Protein AF-A0A970X798-F1 (afdb_monomer_lite)

Radius of gyration: 28.03 Å; chains: 1; bounding box: 73×73×70 Å

Structure (mmCIF, N/CA/C/O backbone):
data_AF-A0A970X798-F1
#
_entry.id   AF-A0A970X798-F1
#
loop_
_atom_site.group_PDB
_atom_site.id
_atom_site.type_symbol
_atom_site.label_atom_id
_atom_site.label_alt_id
_atom_site.label_comp_id
_atom_site.label_asym_id
_atom_site.label_entity_id
_atom_site.label_seq_id
_atom_site.pdbx_PDB_ins_code
_atom_site.Cartn_x
_atom_site.Cartn_y
_atom_site.Cartn_z
_atom_site.occupancy
_atom_site.B_iso_or_equiv
_atom_site.auth_seq_id
_atom_site.auth_comp_id
_atom_site.auth_asym_id
_atom_site.auth_atom_id
_atom_site.pdbx_PDB_model_num
ATOM 1 N N . MET A 1 1 ? -25.907 -12.571 31.945 1.00 61.34 1 MET A N 1
ATOM 2 C CA . MET A 1 1 ? -24.901 -11.502 31.722 1.00 61.34 1 MET A CA 1
ATOM 3 C C . MET A 1 1 ? -23.551 -12.079 31.298 1.00 61.34 1 MET A C 1
ATOM 5 O O . MET A 1 1 ? -22.903 -11.462 30.465 1.00 61.34 1 MET A O 1
ATOM 9 N N . SER A 1 2 ? -23.164 -13.262 31.798 1.00 78.12 2 SER A N 1
ATOM 10 C CA . SER A 1 2 ? -21.961 -14.003 31.378 1.00 78.12 2 SER A CA 1
ATOM 11 C C . SER A 1 2 ? -21.873 -14.225 29.867 1.00 78.12 2 SER A C 1
ATOM 13 O O . SER A 1 2 ? -20.832 -13.958 29.282 1.00 78.12 2 SER A O 1
ATOM 15 N N . ASP A 1 3 ? -22.971 -14.648 29.239 1.00 91.44 3 ASP A N 1
ATOM 16 C CA . ASP A 1 3 ? -22.917 -15.166 27.866 1.00 91.44 3 ASP A CA 1
ATOM 17 C C . ASP A 1 3 ? -22.723 -14.045 26.840 1.00 91.44 3 ASP A C 1
ATOM 19 O O . ASP A 1 3 ? -21.847 -14.137 25.991 1.00 91.44 3 ASP A O 1
ATOM 23 N N . TRP A 1 4 ? -23.455 -12.932 26.984 1.00 89.50 4 TRP A N 1
ATOM 24 C CA . TRP A 1 4 ? -23.263 -11.742 26.144 1.00 89.50 4 TRP A CA 1
ATOM 25 C C . TRP A 1 4 ? -21.846 -11.178 26.271 1.00 89.50 4 TRP A C 1
ATOM 27 O O . TRP A 1 4 ? -21.216 -10.856 25.267 1.00 89.50 4 TRP A O 1
ATOM 37 N N . LEU A 1 5 ? -21.329 -11.076 27.501 1.00 89.12 5 LEU A N 1
ATOM 38 C CA . LEU A 1 5 ? -19.980 -10.567 27.725 1.00 89.12 5 LEU A CA 1
ATOM 39 C C . LEU A 1 5 ? -18.940 -11.500 27.097 1.00 89.12 5 LEU A C 1
ATOM 41 O O . LEU A 1 5 ? -18.011 -11.017 26.460 1.00 89.12 5 LEU A O 1
ATOM 45 N N . ALA A 1 6 ? -19.118 -12.817 27.226 1.00 92.56 6 ALA A N 1
ATOM 46 C CA . ALA A 1 6 ? -18.253 -13.799 26.584 1.00 92.56 6 ALA A CA 1
ATOM 47 C C . ALA A 1 6 ? -18.266 -13.652 25.054 1.00 92.56 6 ALA A C 1
ATOM 49 O O . ALA A 1 6 ? -17.199 -13.609 24.450 1.00 92.56 6 ALA A O 1
ATOM 50 N N . THR A 1 7 ? -19.441 -13.484 24.434 1.00 93.56 7 THR A N 1
ATOM 51 C CA . THR A 1 7 ? -19.551 -13.251 22.984 1.00 93.56 7 THR A CA 1
ATOM 52 C C . THR A 1 7 ? -18.820 -11.982 22.549 1.00 93.56 7 THR A C 1
ATOM 54 O O . THR A 1 7 ? -18.057 -12.018 21.589 1.00 93.56 7 THR A O 1
ATOM 57 N N . VAL A 1 8 ? -19.001 -10.869 23.265 1.00 91.62 8 VAL A N 1
ATOM 58 C CA . VAL A 1 8 ? -18.348 -9.598 22.908 1.00 91.62 8 VAL A CA 1
ATOM 59 C C . VAL A 1 8 ? -16.832 -9.658 23.108 1.00 91.62 8 VAL A C 1
ATOM 61 O O . VAL A 1 8 ? -16.084 -9.076 22.324 1.00 91.62 8 VAL A O 1
ATOM 64 N N . LEU A 1 9 ? -16.361 -10.361 24.140 1.00 91.62 9 LEU A N 1
ATOM 65 C CA . LEU A 1 9 ? -14.930 -10.575 24.361 1.00 91.62 9 LEU A CA 1
ATOM 66 C C . LEU A 1 9 ? -14.307 -11.444 23.264 1.00 91.62 9 LEU A C 1
ATOM 68 O O . LEU A 1 9 ? -13.184 -11.164 22.843 1.00 91.62 9 LEU A O 1
ATOM 72 N N . GLU A 1 10 ? -15.032 -12.453 22.784 1.00 95.19 10 GLU A N 1
ATOM 73 C CA . GLU A 1 10 ? -14.574 -13.294 21.680 1.00 95.19 10 GLU A CA 1
ATOM 74 C C . GLU A 1 10 ? -14.515 -12.508 20.364 1.00 95.19 10 GLU A C 1
ATOM 76 O O . GLU A 1 10 ? -13.498 -12.540 19.675 1.00 95.19 10 GLU A O 1
ATOM 81 N N . GLU A 1 11 ? -15.539 -11.706 20.060 1.00 93.31 11 GLU A N 1
ATOM 82 C CA . GLU A 1 11 ? -15.545 -10.820 18.886 1.00 93.31 11 GLU A CA 1
ATOM 83 C C . GLU A 1 11 ? -14.415 -9.776 18.951 1.00 93.31 11 GLU A C 1
ATOM 85 O O . GLU A 1 11 ? -13.714 -9.520 17.969 1.00 93.31 11 GLU A O 1
ATOM 90 N N . TYR A 1 12 ? -14.179 -9.193 20.130 1.00 93.31 12 TYR A N 1
ATOM 91 C CA . TYR A 1 12 ? -13.055 -8.283 20.347 1.00 93.31 12 TYR A CA 1
ATOM 92 C C . TYR A 1 12 ? -11.716 -8.962 20.042 1.00 93.31 12 TYR A C 1
ATOM 94 O O . TYR A 1 12 ? -10.845 -8.377 19.389 1.00 93.31 12 TYR A O 1
ATOM 102 N N . ARG A 1 13 ? -11.545 -10.201 20.516 1.00 94.44 13 ARG A N 1
ATOM 103 C CA . ARG A 1 13 ? -10.332 -10.982 20.293 1.00 94.44 13 ARG A CA 1
ATOM 104 C C . ARG A 1 13 ? -10.138 -11.283 18.810 1.00 94.44 13 ARG A C 1
ATOM 106 O O . ARG A 1 13 ? -9.056 -10.998 18.296 1.00 94.44 13 ARG A O 1
ATOM 113 N N . SER A 1 14 ? -11.172 -11.765 18.122 1.00 96.44 14 SER A N 1
ATOM 114 C CA . SER A 1 14 ? -11.088 -12.088 16.694 1.00 96.44 14 SER A CA 1
ATOM 115 C C . SER A 1 14 ? -10.744 -10.860 15.847 1.00 96.44 14 SER A C 1
ATOM 117 O O . SER A 1 14 ? -9.888 -10.937 14.969 1.00 96.44 14 SER A O 1
ATOM 119 N N . LEU A 1 15 ? -11.332 -9.695 16.146 1.00 94.19 15 LEU A N 1
ATOM 120 C CA . LEU A 1 15 ? -11.027 -8.442 15.439 1.00 94.19 15 LEU A CA 1
ATOM 121 C C . LEU A 1 15 ? -9.597 -7.951 15.688 1.00 94.19 15 LEU A C 1
ATOM 123 O O . LEU A 1 15 ? -8.956 -7.378 14.803 1.00 94.19 15 LEU A O 1
ATOM 127 N N . ARG A 1 16 ? -9.072 -8.158 16.899 1.00 92.44 16 ARG A N 1
ATOM 128 C CA . ARG A 1 16 ? -7.689 -7.799 17.222 1.00 92.44 16 ARG A CA 1
ATOM 129 C C . ARG A 1 16 ? -6.697 -8.708 16.503 1.00 92.44 16 ARG A C 1
ATOM 131 O O . ARG A 1 16 ? -5.687 -8.213 16.004 1.00 92.44 16 ARG A O 1
ATOM 138 N N . GLU A 1 17 ? -6.995 -10.001 16.426 1.00 96.19 17 GLU A N 1
ATOM 139 C CA . GLU A 1 17 ? -6.223 -10.966 15.640 1.00 96.19 17 GLU A CA 1
ATOM 140 C C . GLU A 1 17 ? -6.262 -10.616 14.141 1.00 96.19 17 GLU A C 1
ATOM 142 O O . GLU A 1 17 ? -5.211 -10.603 13.497 1.00 96.19 17 GLU A O 1
ATOM 147 N N . GLU A 1 18 ? -7.415 -10.197 13.604 1.00 95.19 18 GLU A N 1
ATOM 148 C CA . GLU A 1 18 ? -7.532 -9.695 12.225 1.00 95.19 18 GLU A CA 1
ATOM 149 C C . GLU A 1 18 ? -6.647 -8.459 11.985 1.00 95.19 18 GLU A C 1
ATOM 151 O O . GLU A 1 18 ? -5.903 -8.407 11.003 1.00 95.19 18 GLU A O 1
ATOM 156 N N . ALA A 1 19 ? -6.667 -7.476 12.890 1.00 92.00 19 ALA A N 1
ATOM 157 C CA . ALA A 1 19 ? -5.856 -6.264 12.760 1.00 92.00 19 ALA A CA 1
ATOM 158 C C . ALA A 1 19 ? -4.342 -6.547 12.809 1.00 92.00 19 ALA A C 1
ATOM 160 O O . ALA A 1 19 ? -3.568 -5.895 12.102 1.00 92.00 19 ALA A O 1
ATOM 161 N N . VAL A 1 20 ? -3.908 -7.505 13.636 1.00 94.94 20 VAL A N 1
ATOM 162 C CA . VAL A 1 20 ? -2.504 -7.950 13.689 1.00 94.94 20 VAL A CA 1
ATOM 163 C C . VAL A 1 20 ? -2.132 -8.684 12.402 1.00 94.94 20 VAL A C 1
ATOM 165 O O . VAL A 1 20 ? -1.146 -8.314 11.766 1.00 94.94 20 VAL A O 1
ATOM 168 N N . SER A 1 21 ? -2.963 -9.630 11.959 1.00 97.50 21 SER A N 1
ATOM 169 C CA . SER A 1 21 ? -2.759 -10.363 10.704 1.00 97.50 21 SER A CA 1
ATOM 170 C C . SER A 1 21 ? -2.658 -9.426 9.494 1.00 97.50 21 SER A C 1
ATOM 172 O O . SER A 1 21 ? -1.791 -9.608 8.638 1.00 97.50 21 SER A O 1
ATOM 174 N N . ALA A 1 22 ? -3.477 -8.371 9.445 1.00 95.50 22 ALA A N 1
ATOM 175 C CA . ALA A 1 22 ? -3.408 -7.358 8.396 1.00 95.50 22 ALA A CA 1
ATOM 176 C C . ALA A 1 22 ? -2.072 -6.598 8.392 1.00 95.50 22 ALA A C 1
ATOM 178 O O . ALA A 1 22 ? -1.517 -6.343 7.327 1.00 95.50 22 ALA A O 1
ATOM 179 N N . ARG A 1 23 ? -1.496 -6.275 9.557 1.00 94.50 23 ARG A N 1
ATOM 180 C CA . ARG A 1 23 ? -0.168 -5.631 9.628 1.00 94.50 23 ARG A CA 1
ATOM 181 C C . ARG A 1 23 ? 0.951 -6.551 9.152 1.00 94.50 23 ARG A C 1
ATOM 183 O O . ARG A 1 23 ? 1.849 -6.098 8.442 1.00 94.50 23 ARG A O 1
ATOM 190 N N . ASP A 1 24 ? 0.889 -7.828 9.508 1.00 97.56 24 ASP A N 1
ATOM 191 C CA . ASP A 1 24 ? 1.869 -8.808 9.040 1.00 97.56 24 ASP A CA 1
ATOM 192 C C . ASP A 1 24 ? 1.783 -8.978 7.517 1.00 97.56 24 ASP A C 1
ATOM 194 O O . ASP A 1 24 ? 2.812 -8.992 6.834 1.00 97.56 24 ASP A O 1
ATOM 198 N N . ALA A 1 25 ? 0.564 -8.989 6.967 1.00 97.81 25 ALA A N 1
ATOM 199 C CA . ALA A 1 25 ? 0.328 -8.988 5.527 1.00 97.81 25 ALA A CA 1
ATOM 200 C C . ALA A 1 25 ? 0.878 -7.721 4.845 1.00 97.81 25 ALA A C 1
ATOM 202 O O . ALA A 1 25 ? 1.554 -7.839 3.824 1.00 97.81 25 ALA A O 1
ATOM 203 N N . GLN A 1 26 ? 0.693 -6.525 5.425 1.00 96.75 26 GLN A N 1
ATOM 204 C CA . GLN A 1 26 ? 1.291 -5.283 4.903 1.00 96.75 26 GLN A CA 1
ATOM 205 C C . GLN A 1 26 ? 2.813 -5.408 4.762 1.00 96.75 26 GLN A C 1
ATOM 207 O O . GLN A 1 26 ? 3.370 -5.087 3.711 1.00 96.75 26 GLN A O 1
ATOM 212 N N . LEU A 1 27 ? 3.497 -5.888 5.805 1.00 96.75 27 LEU A N 1
ATOM 213 C CA . LEU A 1 27 ? 4.951 -6.064 5.782 1.00 96.75 27 LEU A CA 1
ATOM 214 C C . LEU A 1 27 ? 5.383 -7.137 4.776 1.00 96.75 27 LEU A C 1
ATOM 216 O O . LEU A 1 27 ? 6.403 -6.964 4.105 1.00 96.75 27 LEU A O 1
ATOM 220 N N . ALA A 1 28 ? 4.623 -8.226 4.656 1.00 98.00 28 ALA A N 1
ATOM 221 C CA . ALA A 1 28 ? 4.886 -9.280 3.683 1.00 98.00 28 ALA A CA 1
ATOM 222 C C . ALA A 1 28 ? 4.773 -8.765 2.239 1.00 98.00 28 ALA A C 1
ATOM 224 O O . ALA A 1 28 ? 5.696 -8.980 1.452 1.00 98.00 28 ALA A O 1
ATOM 225 N N . VAL A 1 29 ? 3.707 -8.022 1.917 1.00 97.81 29 VAL A N 1
ATOM 226 C CA . VAL A 1 29 ? 3.495 -7.408 0.594 1.00 97.81 29 VAL A CA 1
ATOM 227 C C . VAL A 1 29 ? 4.643 -6.465 0.241 1.00 97.81 29 VAL A C 1
ATOM 229 O O . VAL A 1 29 ? 5.181 -6.553 -0.861 1.00 97.81 29 VAL A O 1
ATOM 232 N N . LEU A 1 30 ? 5.080 -5.615 1.176 1.00 97.19 30 LEU A N 1
ATOM 233 C CA . LEU A 1 30 ? 6.200 -4.698 0.940 1.00 97.19 30 LEU A CA 1
ATOM 234 C C . LEU A 1 30 ? 7.519 -5.438 0.682 1.00 97.19 30 LEU A C 1
ATOM 236 O O . LEU A 1 30 ? 8.226 -5.113 -0.270 1.00 97.19 30 LEU A O 1
ATOM 240 N N . ARG A 1 31 ? 7.851 -6.448 1.497 1.00 97.81 31 ARG A N 1
ATOM 241 C CA . ARG A 1 31 ? 9.082 -7.245 1.330 1.00 97.81 31 ARG A CA 1
ATOM 242 C C . ARG A 1 31 ? 9.099 -7.976 -0.007 1.00 97.81 31 ARG A C 1
ATOM 244 O O . ARG A 1 31 ? 10.095 -7.923 -0.724 1.00 97.81 31 ARG A O 1
ATOM 251 N N . PHE A 1 32 ? 7.992 -8.633 -0.339 1.00 98.06 32 PHE A N 1
ATOM 252 C CA . PHE A 1 32 ? 7.837 -9.355 -1.594 1.00 98.06 32 PHE A CA 1
ATOM 253 C C . PHE A 1 32 ? 7.882 -8.411 -2.797 1.00 98.06 32 PHE A C 1
ATOM 255 O O . PHE A 1 32 ? 8.590 -8.679 -3.765 1.00 98.06 32 PHE A O 1
ATOM 262 N N . GLY A 1 33 ? 7.198 -7.270 -2.707 1.00 96.81 33 GLY A N 1
ATOM 263 C CA . GLY A 1 33 ? 7.195 -6.253 -3.749 1.00 96.81 33 GLY A CA 1
ATOM 264 C C . GLY A 1 33 ? 8.586 -5.698 -4.036 1.00 96.81 33 GLY A C 1
ATOM 265 O O . GLY A 1 33 ? 8.995 -5.654 -5.193 1.00 96.81 33 GLY A O 1
ATOM 266 N N . VAL A 1 34 ? 9.353 -5.353 -2.997 1.00 97.50 34 VAL A N 1
ATOM 267 C CA . VAL A 1 34 ? 10.746 -4.896 -3.156 1.00 97.50 34 VAL A CA 1
ATOM 268 C C . VAL A 1 34 ? 11.619 -5.985 -3.784 1.00 97.50 34 VAL A C 1
ATOM 270 O O . VAL A 1 34 ? 12.405 -5.685 -4.681 1.00 97.50 34 VAL A O 1
ATOM 273 N N . ALA A 1 35 ? 11.468 -7.245 -3.363 1.00 98.19 35 ALA A N 1
ATOM 274 C CA . ALA A 1 35 ? 12.230 -8.357 -3.927 1.00 98.19 35 ALA A CA 1
ATOM 275 C C . ALA A 1 35 ? 11.942 -8.555 -5.425 1.00 98.19 35 ALA A C 1
ATOM 277 O O . ALA A 1 35 ? 12.880 -8.632 -6.218 1.00 98.19 35 ALA A O 1
ATOM 278 N N . ILE A 1 36 ? 10.666 -8.575 -5.830 1.00 98.31 36 ILE A N 1
ATOM 279 C CA . ILE A 1 36 ? 10.289 -8.711 -7.246 1.00 98.31 36 ILE A CA 1
ATOM 280 C C . ILE A 1 36 ? 10.793 -7.529 -8.064 1.00 98.31 36 ILE A C 1
ATOM 282 O O . ILE A 1 36 ? 11.360 -7.737 -9.133 1.00 98.31 36 ILE A O 1
ATOM 286 N N . VAL A 1 37 ? 10.613 -6.299 -7.578 1.00 97.75 37 VAL A N 1
ATOM 287 C CA . VAL A 1 37 ? 11.099 -5.106 -8.283 1.00 97.75 37 VAL A CA 1
ATOM 288 C C . VAL A 1 37 ? 12.614 -5.182 -8.475 1.00 97.75 37 VAL A C 1
ATOM 290 O O . VAL A 1 37 ? 13.092 -4.936 -9.578 1.00 97.75 37 VAL A O 1
ATOM 293 N N . GLY A 1 38 ? 13.363 -5.606 -7.453 1.00 97.81 38 GLY A N 1
ATOM 294 C CA . GLY A 1 38 ? 14.806 -5.825 -7.560 1.00 97.81 38 GLY A CA 1
ATOM 295 C C . GLY A 1 38 ? 15.180 -6.853 -8.633 1.00 97.81 38 GLY A C 1
ATOM 296 O O . GLY A 1 38 ? 16.059 -6.586 -9.450 1.00 97.81 38 GLY A O 1
ATOM 297 N N . VAL A 1 39 ? 14.481 -7.993 -8.681 1.00 98.38 39 VAL A N 1
ATOM 298 C CA . VAL A 1 39 ? 14.692 -9.032 -9.706 1.00 98.38 39 VAL A CA 1
ATOM 299 C C . VAL A 1 39 ? 14.376 -8.511 -11.110 1.00 98.38 39 VAL A C 1
ATOM 301 O O . VAL A 1 39 ? 15.157 -8.740 -12.030 1.00 98.38 39 VAL A O 1
ATOM 304 N N . LEU A 1 40 ? 13.269 -7.786 -11.290 1.00 98.06 40 LEU A N 1
ATOM 305 C CA . LEU A 1 40 ? 12.875 -7.230 -12.589 1.00 98.06 40 LEU A CA 1
ATOM 306 C C . LEU A 1 40 ? 13.854 -6.162 -13.087 1.00 98.06 40 LEU A C 1
ATOM 308 O O . LEU A 1 40 ? 14.180 -6.137 -14.272 1.00 98.06 40 LEU A O 1
ATOM 312 N N . VAL A 1 41 ? 14.350 -5.303 -12.193 1.00 97.31 41 VAL A N 1
ATOM 313 C CA . VAL A 1 41 ? 15.379 -4.312 -12.534 1.00 97.31 41 VAL A CA 1
ATOM 314 C C . VAL A 1 41 ? 16.682 -5.011 -12.921 1.00 97.31 41 VAL A C 1
ATOM 316 O O . VAL A 1 41 ? 17.250 -4.684 -13.960 1.00 97.31 41 VAL A O 1
ATOM 319 N N . ALA A 1 42 ? 17.128 -6.005 -12.145 1.00 97.12 42 ALA A N 1
ATOM 320 C CA . ALA A 1 42 ? 18.324 -6.784 -12.465 1.00 97.12 42 ALA A CA 1
ATOM 321 C C . ALA A 1 42 ? 18.200 -7.498 -13.821 1.00 97.12 42 ALA A C 1
ATOM 323 O O . ALA A 1 42 ? 19.135 -7.465 -14.617 1.00 97.12 42 ALA A O 1
ATOM 324 N N . LEU A 1 43 ? 17.032 -8.076 -14.116 1.00 97.06 43 LEU A N 1
ATOM 325 C CA . LEU A 1 43 ? 16.735 -8.680 -15.415 1.00 97.06 43 LEU A CA 1
ATOM 326 C C . LEU A 1 43 ? 16.794 -7.649 -16.550 1.00 97.06 43 LEU A C 1
ATOM 328 O O . LEU A 1 43 ? 17.406 -7.912 -17.582 1.00 97.06 43 LEU A O 1
ATOM 332 N N . GLY A 1 44 ? 16.193 -6.471 -16.361 1.00 94.88 44 GLY A N 1
ATOM 333 C CA . GLY A 1 44 ? 16.241 -5.389 -17.347 1.00 94.88 44 GLY A CA 1
ATOM 334 C C . GLY A 1 44 ? 17.673 -4.939 -17.653 1.00 94.88 44 GLY A C 1
ATOM 335 O O . GLY A 1 44 ? 18.009 -4.722 -18.818 1.00 94.88 44 GLY A O 1
ATOM 336 N N . VAL A 1 45 ? 18.523 -4.855 -16.623 1.00 93.62 45 VAL A N 1
ATOM 337 C CA . VAL A 1 45 ? 19.952 -4.532 -16.762 1.00 93.62 45 VAL A CA 1
ATOM 338 C C . VAL A 1 45 ? 20.716 -5.652 -17.469 1.00 93.62 45 VAL A C 1
ATOM 340 O O . VAL A 1 45 ? 21.477 -5.354 -18.381 1.00 93.62 45 VAL A O 1
ATOM 343 N N . ALA A 1 46 ? 20.490 -6.919 -17.117 1.00 95.94 46 ALA A N 1
ATOM 344 C CA . ALA A 1 46 ? 21.157 -8.051 -17.766 1.00 95.94 46 ALA A CA 1
ATOM 345 C C . ALA A 1 46 ? 20.846 -8.117 -19.273 1.00 95.94 46 ALA A C 1
ATOM 347 O O . ALA A 1 46 ? 21.747 -8.273 -20.088 1.00 95.94 46 ALA A O 1
ATOM 348 N N . LEU A 1 47 ? 19.589 -7.886 -19.666 1.00 94.69 47 LEU A N 1
ATOM 349 C CA . LEU A 1 47 ? 19.174 -7.884 -21.078 1.00 94.69 47 LEU A CA 1
ATOM 350 C C . LEU A 1 47 ? 19.797 -6.756 -21.911 1.00 94.69 47 LEU A C 1
ATOM 352 O O . LEU A 1 47 ? 19.844 -6.848 -23.140 1.00 94.69 47 LEU A O 1
ATOM 356 N N . ARG A 1 48 ? 20.293 -5.701 -21.254 1.00 90.62 48 ARG A N 1
ATOM 357 C CA . ARG A 1 48 ? 21.049 -4.640 -21.923 1.00 90.62 48 ARG A CA 1
ATOM 358 C C . ARG A 1 48 ? 22.377 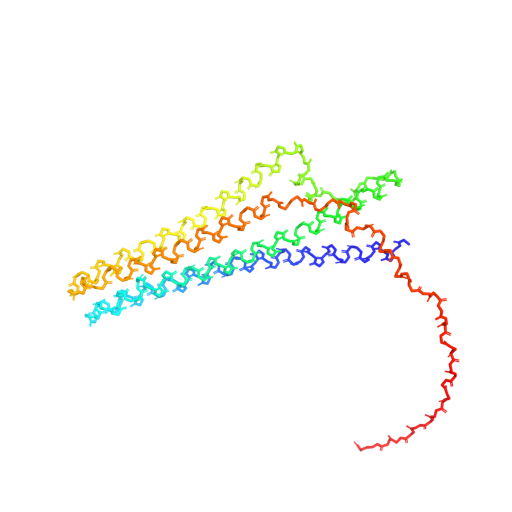-5.174 -22.460 1.00 90.62 48 ARG A C 1
ATOM 360 O O . ARG A 1 48 ? 22.787 -4.768 -23.544 1.00 90.62 48 ARG A O 1
ATOM 367 N N . GLU A 1 49 ? 23.044 -6.056 -21.715 1.00 87.31 49 GLU A N 1
ATOM 368 C CA . GLU A 1 49 ? 24.339 -6.629 -22.111 1.00 87.31 49 GLU A CA 1
ATOM 369 C C . GLU A 1 49 ? 24.213 -7.441 -23.409 1.00 87.31 49 GLU A C 1
ATOM 371 O O . GLU A 1 49 ? 25.101 -7.389 -24.259 1.00 87.31 49 GLU A O 1
ATOM 376 N N . ASP A 1 50 ? 23.051 -8.061 -23.623 1.00 88.56 50 ASP A N 1
ATOM 377 C CA . ASP A 1 50 ? 22.702 -8.808 -24.836 1.00 88.56 50 ASP A CA 1
ATOM 378 C C . ASP A 1 50 ? 22.248 -7.916 -26.015 1.00 88.56 50 ASP A C 1
ATOM 380 O O . ASP A 1 50 ? 21.728 -8.422 -27.009 1.00 88.56 50 ASP A O 1
ATOM 384 N N . GLN A 1 51 ? 22.407 -6.589 -25.919 1.00 88.81 51 GLN A N 1
ATOM 385 C CA . GLN A 1 51 ? 21.985 -5.593 -26.923 1.00 88.81 51 GLN A CA 1
ATOM 386 C C . GLN A 1 51 ? 20.470 -5.565 -27.218 1.00 88.81 51 GLN A C 1
ATOM 388 O O . GLN A 1 51 ? 20.036 -5.038 -28.244 1.00 88.81 51 GLN A O 1
ATOM 393 N N . ASN A 1 52 ? 19.631 -6.065 -26.303 1.00 92.56 52 ASN A N 1
ATOM 394 C CA . ASN A 1 52 ? 18.173 -6.090 -26.461 1.00 92.56 52 ASN A CA 1
ATOM 395 C C . ASN A 1 52 ? 17.495 -4.834 -25.878 1.00 92.56 52 ASN A C 1
ATOM 397 O O . ASN A 1 52 ? 16.596 -4.928 -25.037 1.00 92.56 52 ASN A O 1
ATOM 401 N N . SER A 1 53 ? 17.892 -3.646 -26.348 1.00 92.06 53 SER A N 1
ATOM 402 C CA . SER A 1 53 ? 17.449 -2.348 -25.802 1.00 92.06 53 SER A CA 1
ATOM 403 C C . SER A 1 53 ? 15.927 -2.167 -25.769 1.00 92.06 53 SER A C 1
ATOM 405 O O . SER A 1 53 ? 15.397 -1.582 -24.824 1.00 92.06 53 SER A O 1
ATOM 407 N N . LEU A 1 54 ? 15.198 -2.715 -26.750 1.00 91.94 54 LEU A N 1
ATOM 408 C CA . LEU A 1 54 ? 13.733 -2.680 -26.761 1.00 91.94 54 LEU A CA 1
ATOM 409 C C . LEU A 1 54 ? 13.127 -3.453 -25.581 1.00 91.94 54 LEU A C 1
ATOM 411 O O . LEU A 1 54 ? 12.219 -2.954 -24.917 1.00 91.94 54 LEU A O 1
ATOM 415 N N . LEU A 1 55 ? 13.625 -4.663 -25.306 1.00 94.62 55 LEU A N 1
ATOM 416 C CA . LEU A 1 55 ? 13.100 -5.509 -24.235 1.00 94.62 55 LEU A CA 1
ATOM 417 C C . LEU A 1 55 ? 13.440 -4.926 -22.858 1.00 94.62 55 LEU A C 1
ATOM 419 O O . LEU A 1 55 ? 12.575 -4.888 -21.982 1.00 94.62 55 LEU A O 1
ATOM 423 N N . THR A 1 56 ? 14.656 -4.395 -22.696 1.00 95.44 56 THR A N 1
ATOM 424 C CA . THR A 1 56 ? 15.048 -3.617 -21.511 1.00 95.44 56 THR A CA 1
ATOM 425 C C . THR A 1 56 ? 14.109 -2.429 -21.297 1.00 95.44 56 THR A C 1
ATOM 427 O O . THR A 1 56 ? 13.604 -2.242 -20.188 1.00 95.44 56 THR A O 1
ATOM 430 N N . GLY A 1 57 ? 13.809 -1.669 -22.356 1.00 92.81 57 GLY A N 1
ATOM 431 C CA . GLY A 1 57 ? 12.855 -0.562 -22.317 1.00 92.81 57 GLY A CA 1
ATOM 432 C C . GLY A 1 57 ? 11.456 -0.998 -21.882 1.00 92.81 57 GLY A C 1
ATOM 433 O O . GLY A 1 57 ? 10.890 -0.407 -20.968 1.00 92.81 57 GLY A O 1
ATOM 434 N N . ILE A 1 58 ? 10.917 -2.080 -22.454 1.00 93.38 58 ILE A N 1
ATOM 435 C CA . ILE A 1 58 ? 9.604 -2.628 -22.065 1.00 93.38 58 ILE A CA 1
ATOM 436 C C . ILE A 1 58 ? 9.587 -3.010 -20.579 1.00 93.38 58 ILE A C 1
ATOM 438 O O . ILE A 1 58 ? 8.650 -2.661 -19.858 1.00 93.38 58 ILE A O 1
ATOM 442 N N . ILE A 1 59 ? 10.614 -3.707 -20.091 1.00 96.44 59 ILE A N 1
ATOM 443 C CA . ILE A 1 59 ? 10.663 -4.140 -18.690 1.00 96.44 59 ILE A CA 1
ATOM 444 C C . ILE A 1 59 ? 10.703 -2.929 -17.753 1.00 96.44 59 ILE A C 1
ATOM 446 O O . ILE A 1 59 ? 9.908 -2.855 -16.814 1.00 96.44 59 ILE A O 1
ATOM 450 N N . LEU A 1 60 ? 11.581 -1.963 -18.020 1.00 95.81 60 LEU A N 1
ATOM 451 C CA . LEU A 1 60 ? 11.808 -0.828 -17.125 1.00 95.81 60 LEU A CA 1
ATOM 452 C C . LEU A 1 60 ? 10.730 0.263 -17.225 1.00 95.81 60 LEU A C 1
ATOM 454 O O . LEU A 1 60 ? 10.407 0.881 -16.209 1.00 95.81 60 LEU A O 1
ATOM 458 N N . CYS A 1 61 ? 10.146 0.490 -18.405 1.00 94.75 61 CYS A N 1
ATOM 459 C CA . CYS A 1 61 ? 9.099 1.497 -18.610 1.00 94.75 61 CYS A CA 1
ATOM 460 C C . CYS A 1 61 ? 7.683 0.975 -18.352 1.00 94.75 61 CYS A C 1
ATOM 462 O O . CYS A 1 61 ? 6.804 1.781 -18.054 1.00 94.75 61 CYS A O 1
ATOM 464 N N . LEU A 1 62 ? 7.435 -0.335 -18.474 1.00 93.00 62 LEU A N 1
ATOM 465 C CA . LEU A 1 62 ? 6.088 -0.899 -18.345 1.00 93.00 62 LEU A CA 1
ATOM 466 C C . LEU A 1 62 ? 5.983 -1.916 -17.208 1.00 93.00 62 LEU A C 1
ATOM 468 O O . LEU A 1 62 ? 5.178 -1.731 -16.296 1.00 93.00 62 LEU A O 1
ATOM 472 N N . VAL A 1 63 ? 6.790 -2.979 -17.240 1.00 96.00 63 VAL A N 1
ATOM 473 C CA . VAL A 1 63 ? 6.629 -4.119 -16.317 1.00 96.00 63 VAL A CA 1
ATOM 474 C C . VAL A 1 63 ? 6.946 -3.724 -14.875 1.00 96.00 63 VAL A C 1
ATOM 476 O O . VAL A 1 63 ? 6.175 -4.042 -13.966 1.00 96.00 63 VAL A O 1
ATOM 479 N N . VAL A 1 64 ? 8.045 -3.000 -14.648 1.00 96.69 64 VAL A N 1
ATOM 480 C CA . VAL A 1 64 ? 8.433 -2.533 -13.310 1.00 96.69 64 VAL A CA 1
ATOM 481 C C . VAL A 1 64 ? 7.407 -1.536 -12.745 1.00 96.69 64 VAL A C 1
ATOM 483 O O . VAL A 1 64 ? 6.900 -1.798 -11.652 1.00 96.69 64 VAL A O 1
ATOM 486 N N . PRO A 1 65 ? 7.006 -0.458 -13.454 1.00 95.31 65 PRO A N 1
ATOM 487 C CA . PRO A 1 65 ? 5.941 0.437 -12.996 1.00 95.31 65 PRO A CA 1
ATOM 488 C C . PRO A 1 65 ? 4.612 -0.261 -12.710 1.00 95.31 65 PRO A C 1
ATOM 490 O O . PRO A 1 65 ? 4.014 -0.019 -11.662 1.00 95.31 65 PRO A O 1
ATOM 493 N N . ALA A 1 66 ? 4.167 -1.164 -13.588 1.00 93.94 66 ALA A N 1
ATOM 494 C CA . ALA A 1 66 ? 2.944 -1.931 -13.368 1.00 93.94 66 ALA A CA 1
ATOM 495 C C . ALA A 1 66 ? 3.047 -2.796 -12.102 1.00 93.94 66 ALA A C 1
ATOM 497 O O . ALA A 1 66 ? 2.124 -2.830 -11.291 1.00 93.94 66 ALA A O 1
ATOM 498 N N . THR A 1 67 ? 4.192 -3.442 -11.880 1.00 96.56 67 THR A N 1
ATOM 499 C CA . THR A 1 67 ? 4.430 -4.246 -10.674 1.00 96.56 67 THR A CA 1
ATOM 500 C C . THR A 1 67 ? 4.413 -3.385 -9.412 1.00 96.56 67 THR A C 1
ATOM 502 O O . THR A 1 67 ? 3.760 -3.749 -8.436 1.00 96.56 67 THR A O 1
ATOM 505 N N . ILE A 1 68 ? 5.076 -2.222 -9.431 1.00 96.44 68 ILE A N 1
ATOM 506 C CA . ILE A 1 68 ? 5.048 -1.265 -8.315 1.00 96.44 68 ILE A CA 1
ATOM 507 C C . ILE A 1 68 ? 3.608 -0.833 -8.019 1.00 96.44 68 ILE A C 1
ATOM 509 O O . ILE A 1 68 ? 3.203 -0.829 -6.859 1.00 96.44 68 ILE A O 1
ATOM 513 N N . PHE A 1 69 ? 2.826 -0.521 -9.055 1.00 93.56 69 PHE A N 1
ATOM 514 C CA . PHE A 1 69 ? 1.414 -0.175 -8.917 1.00 93.56 69 PHE A CA 1
ATOM 515 C C . PHE A 1 69 ? 0.627 -1.2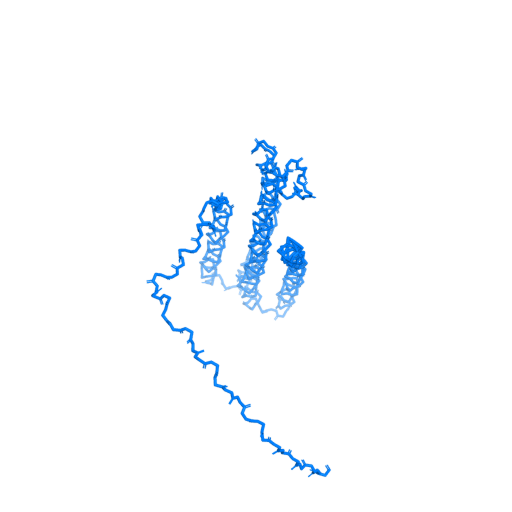81 -8.193 1.00 93.56 69 PHE A C 1
ATOM 517 O O . PHE A 1 69 ? -0.027 -1.004 -7.189 1.00 93.56 69 PHE A O 1
ATOM 524 N N . PHE A 1 70 ? 0.755 -2.540 -8.625 1.00 95.94 70 PHE A N 1
ATOM 525 C CA . PHE A 1 70 ? 0.079 -3.671 -7.976 1.00 95.94 70 PHE A CA 1
ATOM 526 C C . PHE A 1 70 ? 0.504 -3.876 -6.518 1.00 95.94 70 PHE A C 1
ATOM 528 O O . PHE A 1 70 ? -0.345 -4.126 -5.664 1.00 95.94 70 PHE A O 1
ATOM 535 N N . VAL A 1 71 ? 1.799 -3.757 -6.215 1.00 97.00 71 VAL A N 1
ATOM 536 C CA . VAL A 1 71 ? 2.314 -3.871 -4.840 1.00 97.00 71 VAL A CA 1
ATOM 537 C C . VAL A 1 71 ? 1.693 -2.804 -3.942 1.00 97.00 71 VAL A C 1
ATOM 539 O O . VAL A 1 71 ? 1.258 -3.114 -2.832 1.00 97.00 71 VAL A O 1
ATOM 542 N N . VAL A 1 72 ? 1.624 -1.559 -4.420 1.00 94.69 72 VAL A N 1
ATOM 543 C CA . VAL A 1 72 ? 1.030 -0.455 -3.660 1.00 94.69 72 VAL A CA 1
ATOM 544 C C . VAL A 1 72 ? -0.474 -0.668 -3.464 1.00 94.69 72 VAL A C 1
ATOM 546 O O . VAL A 1 72 ? -0.950 -0.479 -2.348 1.00 94.69 72 VAL A O 1
ATOM 549 N N . GLU A 1 73 ? -1.214 -1.124 -4.479 1.00 93.69 73 GLU A N 1
ATOM 550 C CA . GLU A 1 73 ? -2.650 -1.431 -4.346 1.00 93.69 73 GLU A CA 1
ATOM 551 C C . GLU A 1 73 ? -2.922 -2.545 -3.325 1.00 93.69 73 GLU A C 1
ATOM 553 O O . GLU A 1 73 ? -3.789 -2.394 -2.460 1.00 93.69 73 GLU A O 1
ATOM 558 N N . LEU A 1 74 ? -2.154 -3.640 -3.365 1.00 96.56 74 LEU A N 1
ATOM 559 C CA . LEU A 1 74 ? -2.270 -4.718 -2.376 1.00 96.56 74 LEU A CA 1
ATOM 560 C C . LEU A 1 74 ? -1.980 -4.208 -0.962 1.00 96.56 74 LEU A C 1
ATOM 562 O O . LEU A 1 74 ? -2.721 -4.499 -0.024 1.00 96.56 74 LEU A O 1
ATOM 566 N N . TRP A 1 75 ? -0.927 -3.405 -0.809 1.00 96.44 75 TRP A N 1
ATOM 567 C CA . TRP A 1 75 ? -0.561 -2.825 0.478 1.00 96.44 75 TRP A CA 1
ATOM 568 C C . TRP A 1 75 ? -1.638 -1.868 1.016 1.00 96.44 75 TRP A C 1
ATOM 570 O O . TRP A 1 75 ? -1.969 -1.915 2.202 1.00 96.44 75 TRP A O 1
ATOM 580 N N . ILE A 1 76 ? -2.239 -1.049 0.150 1.00 92.75 76 ILE A N 1
ATOM 581 C CA . ILE A 1 76 ? -3.363 -0.168 0.496 1.00 92.75 76 ILE A CA 1
ATOM 582 C C . ILE A 1 76 ? -4.587 -0.975 0.937 1.00 92.75 76 ILE A C 1
ATOM 584 O O . ILE A 1 76 ? -5.218 -0.618 1.934 1.00 92.75 76 ILE A O 1
ATOM 588 N N . GLY A 1 77 ? -4.915 -2.070 0.247 1.00 94.12 77 GLY A N 1
ATOM 589 C CA . GLY A 1 77 ? -6.023 -2.947 0.637 1.00 94.12 77 GLY A CA 1
ATOM 590 C C . GLY A 1 77 ? -5.855 -3.508 2.053 1.00 94.12 77 GLY A C 1
ATOM 591 O O . GLY A 1 77 ? -6.806 -3.549 2.837 1.00 94.12 77 GLY A O 1
ATOM 592 N N . GLU A 1 78 ? -4.623 -3.848 2.430 1.00 96.00 78 GLU A N 1
ATOM 593 C CA . GLU A 1 78 ? -4.310 -4.296 3.787 1.00 96.00 78 GLU A CA 1
ATOM 594 C C . GLU A 1 78 ? -4.378 -3.171 4.833 1.00 96.00 78 GLU A C 1
ATOM 596 O O . GLU A 1 78 ? -4.715 -3.421 5.996 1.00 96.00 78 GLU A O 1
ATOM 601 N N . ILE A 1 79 ? -4.106 -1.918 4.452 1.00 91.94 79 ILE A N 1
ATOM 602 C CA . ILE A 1 79 ? -4.365 -0.751 5.314 1.00 91.94 79 ILE A CA 1
ATOM 603 C C . ILE A 1 79 ? -5.866 -0.579 5.545 1.00 91.94 79 ILE A C 1
ATOM 605 O O . ILE A 1 79 ? -6.286 -0.413 6.692 1.00 91.94 79 ILE A O 1
ATOM 609 N N . GLU A 1 80 ? -6.682 -0.652 4.489 1.00 90.38 80 GLU A N 1
ATOM 610 C CA . GLU A 1 80 ? -8.143 -0.550 4.591 1.00 90.38 80 GLU A CA 1
ATOM 611 C C . GLU A 1 80 ? -8.718 -1.663 5.487 1.00 90.38 80 GLU A C 1
ATOM 613 O O . GLU A 1 80 ? -9.580 -1.397 6.331 1.00 90.38 80 GLU A O 1
ATOM 618 N N . ARG A 1 81 ? -8.205 -2.898 5.366 1.00 93.19 81 ARG A N 1
ATOM 619 C CA . ARG A 1 81 ? -8.593 -4.032 6.222 1.00 93.19 81 ARG A CA 1
ATOM 620 C C . ARG A 1 81 ? -8.279 -3.773 7.696 1.00 93.19 81 ARG A C 1
ATOM 622 O O . ARG A 1 81 ? -9.174 -3.895 8.533 1.00 93.19 81 ARG A O 1
ATOM 629 N N . ALA A 1 82 ? -7.055 -3.344 8.008 1.00 91.62 82 ALA A N 1
ATOM 630 C CA . ALA A 1 82 ? -6.653 -3.016 9.377 1.00 91.62 82 ALA A CA 1
ATOM 631 C C . ALA A 1 82 ? -7.466 -1.845 9.965 1.00 91.62 82 ALA A C 1
ATOM 633 O O . ALA A 1 82 ? -7.866 -1.887 11.131 1.00 91.62 82 ALA A O 1
ATOM 634 N N . ALA A 1 83 ? -7.738 -0.810 9.161 1.00 88.19 83 ALA A N 1
ATOM 635 C CA . ALA A 1 83 ? -8.521 0.351 9.579 1.00 88.19 83 ALA A CA 1
ATOM 636 C C . ALA A 1 83 ? -9.972 -0.027 9.913 1.00 88.19 83 ALA A C 1
ATOM 638 O O . ALA A 1 83 ? -10.503 0.403 10.940 1.00 88.19 83 ALA A O 1
ATOM 639 N N . ARG A 1 84 ? -10.597 -0.878 9.088 1.00 90.19 84 ARG A N 1
ATOM 640 C CA . ARG A 1 84 ? -11.950 -1.393 9.331 1.00 90.19 84 ARG A CA 1
ATOM 641 C C . ARG A 1 84 ? -12.028 -2.179 10.638 1.00 90.19 84 ARG A C 1
ATOM 643 O O . ARG A 1 84 ? -12.886 -1.860 11.457 1.00 90.19 84 ARG A O 1
ATOM 650 N N . ALA A 1 85 ? -11.126 -3.137 10.861 1.00 92.25 85 ALA A N 1
ATOM 651 C CA . ALA A 1 85 ? -11.091 -3.905 12.107 1.00 92.25 85 ALA A CA 1
ATOM 652 C C . ALA A 1 85 ? -10.931 -2.978 13.328 1.00 92.25 85 ALA A C 1
ATOM 654 O O . ALA A 1 85 ? -11.703 -3.061 14.283 1.00 92.25 85 ALA A O 1
ATOM 655 N N . GLY A 1 86 ? -10.013 -2.006 13.255 1.00 89.38 86 GLY A N 1
ATOM 656 C CA . GLY A 1 86 ? -9.820 -1.015 14.318 1.00 89.38 86 GLY A CA 1
ATOM 657 C C . GLY A 1 86 ? -11.059 -0.154 14.596 1.00 89.38 86 GLY A C 1
ATOM 658 O O . GLY A 1 86 ? -11.347 0.156 15.751 1.00 89.38 86 GLY A O 1
ATOM 659 N N . ASN A 1 87 ? -11.820 0.229 13.565 1.00 86.88 87 ASN A N 1
ATOM 660 C CA . ASN A 1 87 ? -13.064 0.991 13.734 1.00 86.88 87 ASN A CA 1
ATOM 661 C C . ASN A 1 87 ? -14.140 0.179 14.474 1.00 86.88 87 ASN A C 1
ATOM 663 O O . ASN A 1 87 ? -14.823 0.722 15.347 1.00 86.88 87 ASN A O 1
ATOM 667 N N . VAL A 1 88 ? -14.270 -1.117 14.170 1.00 89.69 88 VAL A N 1
ATOM 668 C CA . VAL A 1 88 ? -15.221 -2.002 14.866 1.00 89.69 88 VAL A CA 1
ATOM 669 C C . VAL A 1 88 ? -14.805 -2.197 16.326 1.00 89.69 88 VAL A C 1
ATOM 671 O O . VAL A 1 88 ? -15.638 -2.035 17.218 1.00 89.69 88 VAL A O 1
ATOM 674 N N . VAL A 1 89 ? -13.514 -2.427 16.591 1.00 90.94 89 VAL A N 1
ATOM 675 C CA . VAL A 1 89 ? -12.971 -2.552 17.957 1.00 90.94 89 VAL A CA 1
ATOM 676 C C . VAL A 1 89 ? -13.280 -1.313 18.800 1.00 90.94 89 VAL A C 1
ATOM 678 O O . VAL A 1 89 ? -13.803 -1.438 19.908 1.00 90.94 89 VAL A O 1
ATOM 681 N N . ALA A 1 90 ? -13.039 -0.108 18.274 1.00 87.19 90 ALA A N 1
ATOM 682 C CA . ALA A 1 90 ? -13.376 1.125 18.988 1.00 87.19 90 ALA A CA 1
ATOM 683 C C . ALA A 1 90 ? -14.877 1.268 19.267 1.00 87.19 90 ALA A C 1
ATOM 685 O O . ALA A 1 90 ? -15.267 1.768 20.324 1.00 87.19 90 ALA A O 1
ATOM 686 N N . SER A 1 91 ? -15.729 0.816 18.343 1.00 86.38 91 SER A N 1
ATOM 687 C CA . SER A 1 91 ? -17.180 0.809 18.543 1.00 86.38 91 SER A CA 1
ATOM 688 C C . SER A 1 91 ? -17.584 -0.101 19.708 1.00 86.38 91 SE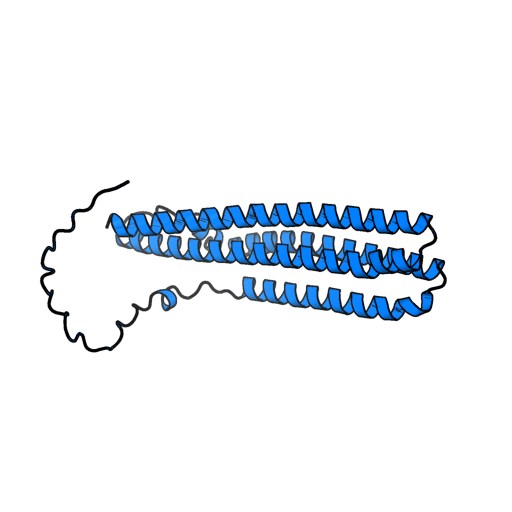R A C 1
ATOM 690 O O . SER A 1 91 ? -18.381 0.303 20.560 1.00 86.38 91 SER A O 1
ATOM 692 N N . ILE A 1 92 ? -16.990 -1.297 19.794 1.00 90.44 92 ILE A N 1
ATOM 693 C CA . ILE A 1 92 ? -17.211 -2.246 20.894 1.00 90.44 92 ILE A CA 1
ATOM 694 C C . ILE A 1 92 ? -16.740 -1.651 22.228 1.00 90.44 92 ILE A C 1
ATOM 696 O O . ILE A 1 92 ? -17.509 -1.639 23.191 1.00 90.44 92 ILE A O 1
ATOM 700 N N . GLU A 1 93 ? -15.526 -1.091 22.286 1.00 90.00 93 GLU A N 1
ATOM 701 C CA . GLU A 1 93 ? -14.987 -0.474 23.509 1.00 90.00 93 GLU A CA 1
ATOM 702 C C . GLU A 1 93 ? -15.866 0.681 24.009 1.00 90.00 93 GLU A C 1
ATOM 704 O O . GLU A 1 93 ? -16.198 0.744 25.196 1.00 90.00 93 GLU A O 1
ATOM 709 N N . LYS A 1 94 ? -16.325 1.559 23.106 1.00 87.12 94 LYS A N 1
ATOM 710 C CA . LYS A 1 94 ? -17.223 2.671 23.454 1.00 87.12 94 LYS A CA 1
ATOM 711 C C . LYS A 1 94 ? -18.520 2.165 24.091 1.00 87.12 94 LYS A C 1
ATOM 713 O O . LYS A 1 94 ? -18.980 2.742 25.081 1.00 87.12 94 LYS A O 1
ATOM 718 N N . ARG A 1 95 ? -19.097 1.077 23.567 1.00 83.94 95 ARG A N 1
ATOM 719 C CA . ARG A 1 95 ? -20.328 0.462 24.098 1.00 83.94 95 ARG A CA 1
ATOM 720 C C . ARG A 1 95 ? -20.110 -0.196 25.449 1.00 83.94 95 ARG A C 1
ATOM 722 O O . ARG A 1 95 ? -20.900 0.053 26.361 1.00 83.94 95 ARG A O 1
ATOM 729 N N . LEU A 1 96 ? -19.033 -0.967 25.601 1.00 89.75 96 LEU A N 1
ATOM 730 C CA . LEU A 1 96 ? -18.647 -1.529 26.896 1.00 89.75 96 LEU A CA 1
ATOM 731 C C . LEU A 1 96 ? -18.483 -0.410 27.925 1.00 89.75 96 LEU A C 1
ATOM 733 O O . LEU A 1 96 ? -19.076 -0.474 28.998 1.00 89.75 96 LEU A O 1
ATOM 737 N N . GLY A 1 97 ? -17.785 0.669 27.570 1.00 89.62 97 GLY A N 1
ATOM 738 C CA . GLY A 1 97 ? -17.618 1.819 28.451 1.00 89.62 97 GLY A CA 1
ATOM 739 C C . GLY A 1 97 ? -18.941 2.460 28.874 1.00 89.62 97 GLY A C 1
ATOM 740 O O . GLY A 1 97 ? -19.100 2.803 30.042 1.00 89.62 97 GLY A O 1
ATOM 741 N N . VAL A 1 98 ? -19.922 2.599 27.974 1.00 88.38 98 VAL A N 1
ATOM 742 C CA . VAL A 1 98 ? -21.271 3.075 28.345 1.00 88.38 98 VAL A CA 1
ATOM 743 C C . VAL A 1 98 ? -21.962 2.100 29.300 1.00 88.38 98 VAL A C 1
ATOM 745 O O . VAL A 1 98 ? -22.574 2.544 30.271 1.00 88.38 98 VAL A O 1
ATOM 748 N N . HIS A 1 99 ? -21.866 0.792 29.053 1.00 88.31 99 HIS A N 1
ATOM 749 C CA . HIS A 1 99 ? -22.535 -0.207 29.883 1.00 88.31 99 HIS A CA 1
ATOM 750 C C . HIS A 1 99 ? -21.959 -0.268 31.305 1.00 88.31 99 HIS A C 1
ATOM 752 O O . HIS A 1 99 ? -22.728 -0.226 32.265 1.00 88.31 99 HIS A O 1
ATOM 758 N N . PHE A 1 100 ? -20.630 -0.275 31.443 1.00 89.31 100 PHE A N 1
ATOM 759 C CA . PHE A 1 100 ? -19.946 -0.275 32.740 1.00 89.31 100 PHE A CA 1
ATOM 760 C C . PHE A 1 100 ? -20.179 1.026 33.515 1.00 89.31 100 PHE A C 1
ATOM 762 O O . PHE A 1 100 ? -20.529 0.973 34.693 1.00 89.31 100 PHE A O 1
ATOM 769 N N . ARG A 1 101 ? -20.129 2.189 32.846 1.00 88.62 101 ARG A N 1
ATOM 770 C CA . ARG A 1 101 ? -20.441 3.479 33.488 1.00 88.62 101 ARG A CA 1
ATOM 771 C C . ARG A 1 101 ? -21.867 3.536 34.032 1.00 88.62 101 ARG A C 1
ATOM 773 O O . ARG A 1 101 ? -22.072 4.036 35.132 1.00 88.62 101 ARG A O 1
ATOM 780 N N . LYS A 1 102 ? -22.852 2.996 33.302 1.00 91.19 102 LYS A N 1
ATOM 781 C CA . LYS A 1 102 ? -24.240 2.885 33.795 1.00 91.19 102 LYS A CA 1
ATOM 782 C C . LYS A 1 102 ? -24.353 2.000 35.040 1.00 91.19 102 LYS A C 1
ATOM 784 O O . LYS A 1 102 ? -25.240 2.227 35.852 1.00 91.19 102 LYS A O 1
ATOM 789 N N . ALA A 1 103 ? -23.463 1.021 35.187 1.00 91.00 103 ALA A N 1
ATOM 790 C CA . ALA A 1 103 ? -23.374 0.161 36.363 1.00 91.00 103 ALA A CA 1
ATOM 791 C C . ALA A 1 103 ? -22.521 0.762 37.503 1.00 91.00 103 ALA A C 1
ATOM 793 O O . ALA A 1 103 ? -22.318 0.097 38.514 1.00 91.00 103 ALA A O 1
ATOM 794 N N . GLY A 1 104 ? -22.015 1.994 37.358 1.00 92.31 104 GLY A N 1
ATOM 795 C CA . GLY A 1 104 ? -21.148 2.640 38.349 1.00 92.31 104 GLY A CA 1
ATOM 796 C C . GLY A 1 104 ? -19.721 2.085 38.398 1.00 92.31 104 GLY A C 1
ATOM 797 O O . GLY A 1 104 ? -19.026 2.299 39.386 1.00 92.31 104 GLY A O 1
ATOM 798 N N . ALA A 1 105 ? -19.289 1.368 37.357 1.00 90.69 105 ALA A N 1
ATOM 799 C CA . ALA A 1 105 ? -17.958 0.782 37.251 1.00 90.69 105 ALA A CA 1
ATOM 800 C C . ALA A 1 105 ? -17.112 1.484 36.179 1.00 90.69 105 ALA A C 1
ATOM 802 O O . ALA A 1 105 ? -17.633 2.006 35.185 1.00 90.69 105 ALA A O 1
ATOM 803 N N . ASP A 1 106 ? -15.793 1.444 36.357 1.00 85.31 106 ASP A N 1
ATOM 804 C CA . ASP A 1 106 ? -14.856 1.949 35.359 1.00 85.31 106 ASP A CA 1
ATOM 805 C C . ASP A 1 106 ? -14.829 1.046 34.109 1.00 85.31 106 ASP A C 1
ATOM 807 O O . ASP A 1 106 ? -14.932 -0.181 34.223 1.00 85.31 106 ASP A O 1
ATOM 811 N N . PRO A 1 107 ? -14.685 1.616 32.895 1.00 85.00 107 PRO A N 1
ATOM 812 C CA . PRO A 1 107 ? -14.560 0.837 31.667 1.00 85.00 107 PRO A CA 1
ATOM 813 C C . PRO A 1 107 ? -13.319 -0.073 31.708 1.00 85.00 107 PRO A C 1
ATOM 815 O O . PRO A 1 107 ? -12.206 0.440 31.830 1.00 85.00 107 PRO A O 1
ATOM 818 N N . PRO A 1 108 ? -13.457 -1.399 31.527 1.00 77.44 108 PRO A N 1
ATOM 819 C CA . PRO A 1 108 ? -12.315 -2.317 31.572 1.00 77.44 108 PRO A CA 1
ATOM 820 C C . PRO A 1 108 ? -11.413 -2.222 30.330 1.00 77.44 108 PRO A C 1
ATOM 822 O O . PRO A 1 108 ? -10.284 -2.706 30.343 1.00 77.44 108 PRO A O 1
ATOM 825 N N . MET A 1 109 ? -11.904 -1.620 29.242 1.00 77.12 109 MET A N 1
ATOM 826 C CA . MET A 1 109 ? -11.207 -1.492 27.963 1.00 77.12 109 MET A CA 1
ATOM 827 C C . MET A 1 109 ? -11.461 -0.103 27.396 1.00 77.12 109 MET A C 1
ATOM 829 O O . MET A 1 109 ? -12.606 0.292 27.184 1.00 77.12 109 MET A O 1
ATOM 833 N N . GLY A 1 110 ? -10.390 0.644 27.163 1.00 73.25 110 GLY A N 1
ATOM 834 C CA . GLY A 1 110 ? -10.497 1.967 26.566 1.00 73.25 110 GLY A CA 1
ATOM 835 C C . GLY A 1 110 ? -9.219 2.416 25.894 1.00 73.25 110 GLY A C 1
ATOM 836 O O . GLY A 1 110 ? -9.043 3.612 25.749 1.00 73.25 110 GLY A O 1
ATOM 837 N N . TRP A 1 111 ? -8.306 1.510 25.534 1.00 80.94 111 TRP A N 1
ATOM 838 C CA . TRP A 1 111 ? -7.030 1.897 24.926 1.00 80.94 111 TRP A CA 1
ATOM 839 C C . TRP A 1 111 ? -7.237 2.426 23.499 1.00 80.94 111 TRP A C 1
ATOM 841 O O . TRP A 1 111 ? -6.659 3.450 23.142 1.00 80.94 111 TRP A O 1
ATOM 851 N N . GLU A 1 112 ? -8.097 1.774 22.712 1.00 76.88 112 GLU A N 1
ATOM 852 C CA . GLU A 1 112 ? -8.380 2.147 21.327 1.00 76.88 112 GLU A CA 1
ATOM 853 C C . GLU A 1 112 ? -9.282 3.385 21.302 1.00 76.88 112 GLU A C 1
ATOM 855 O O . GLU A 1 112 ? -9.095 4.303 20.499 1.00 76.88 112 GLU A O 1
ATOM 860 N N . THR A 1 113 ? -10.215 3.449 22.256 1.00 73.94 113 THR A N 1
ATOM 861 C CA . THR A 1 113 ? -10.997 4.661 22.527 1.00 73.94 113 THR A CA 1
ATOM 862 C C . THR A 1 113 ? -10.076 5.805 22.950 1.00 73.94 113 THR A C 1
ATOM 864 O O . THR A 1 113 ? -10.138 6.873 22.369 1.00 73.94 113 THR A O 1
ATOM 867 N N . TRP A 1 114 ? -9.144 5.593 23.877 1.00 78.50 114 TRP A N 1
ATOM 868 C CA . TRP A 1 114 ? -8.163 6.593 24.317 1.00 78.50 114 TRP A CA 1
ATOM 869 C C . TRP A 1 114 ? -7.250 7.061 23.178 1.00 78.50 114 TRP A C 1
ATOM 871 O O . TRP A 1 114 ? -6.934 8.249 23.114 1.00 78.50 114 TRP A O 1
ATOM 881 N N . LEU A 1 115 ? -6.878 6.172 22.249 1.00 73.81 115 LEU A N 1
ATOM 882 C CA . LEU A 1 115 ? -6.144 6.532 21.029 1.00 73.81 115 LEU A CA 1
ATOM 883 C C . LEU A 1 115 ? -6.939 7.527 20.164 1.00 73.81 115 LEU A C 1
ATOM 885 O O . LEU A 1 115 ? -6.356 8.407 19.532 1.00 73.81 115 LEU A O 1
ATOM 889 N N . ARG A 1 116 ? -8.270 7.381 20.129 1.00 70.94 116 ARG A N 1
ATOM 890 C CA . ARG A 1 116 ? -9.182 8.177 19.295 1.00 70.94 116 ARG A CA 1
ATOM 891 C C . ARG A 1 116 ? -9.764 9.417 19.993 1.00 70.94 116 ARG A C 1
ATOM 893 O O . ARG A 1 116 ? -10.043 10.399 19.314 1.00 70.94 116 ARG A O 1
ATOM 900 N N . ASP A 1 117 ? -9.932 9.389 21.314 1.00 69.06 117 ASP A N 1
ATOM 901 C CA . ASP A 1 117 ? -10.865 10.258 22.059 1.00 69.06 117 ASP A CA 1
ATOM 902 C C . ASP A 1 117 ? -10.169 11.294 22.964 1.00 69.06 117 ASP A C 1
ATOM 904 O O . ASP A 1 117 ? -10.815 12.144 23.570 1.00 69.06 117 ASP A O 1
ATOM 908 N N . ARG A 1 118 ? -8.832 11.280 23.071 1.00 48.44 118 ARG A N 1
ATOM 909 C CA . ARG A 1 118 ? -8.096 12.118 24.039 1.00 48.44 118 ARG A CA 1
ATOM 910 C C . ARG A 1 118 ? -7.920 13.581 23.589 1.00 48.44 118 ARG A C 1
ATOM 912 O O . ARG A 1 118 ? -6.796 14.027 23.402 1.00 48.44 118 ARG A O 1
ATOM 919 N N . ASP A 1 119 ? -9.032 14.303 23.428 1.00 50.72 119 ASP A N 1
ATOM 920 C CA . ASP A 1 119 ? -9.188 15.757 23.177 1.00 50.72 119 ASP A CA 1
ATOM 921 C C . ASP A 1 119 ? -9.447 16.180 21.717 1.00 50.72 119 ASP A C 1
ATOM 923 O O . ASP A 1 119 ? -9.396 17.373 21.411 1.00 50.72 119 ASP A O 1
ATOM 927 N N . GLY A 1 120 ? -9.632 15.245 20.774 1.00 53.91 120 GLY A N 1
ATOM 928 C CA . GLY A 1 120 ? -9.691 15.533 19.323 1.00 53.91 120 GLY A CA 1
ATOM 929 C C . GLY A 1 120 ? -8.377 16.078 18.724 1.00 53.91 120 GLY A C 1
ATOM 930 O O . GLY A 1 120 ? -8.123 15.963 17.528 1.00 53.91 120 GLY A O 1
ATOM 931 N N . LYS A 1 121 ? -7.483 16.612 19.566 1.00 52.50 121 LYS A N 1
ATOM 932 C CA . LYS A 1 121 ? -6.155 17.120 19.209 1.00 52.50 121 LYS A CA 1
ATOM 933 C C . LYS A 1 121 ? -5.144 15.989 19.002 1.00 52.50 121 LYS A C 1
ATOM 935 O O . LYS A 1 121 ? -4.411 16.015 18.018 1.00 52.50 121 LYS A O 1
ATOM 940 N N . ARG A 1 122 ? -5.129 14.959 19.861 1.00 52.22 122 ARG A N 1
ATOM 941 C CA . ARG A 1 122 ? -4.184 13.825 19.743 1.00 52.22 122 ARG A CA 1
ATOM 942 C C . ARG A 1 122 ? -4.508 12.853 18.614 1.00 52.22 122 ARG A C 1
ATOM 944 O O . ARG A 1 122 ? -3.583 12.376 17.959 1.00 52.22 122 ARG A O 1
ATOM 951 N N . SER A 1 123 ? -5.790 12.600 18.344 1.00 57.72 123 SER A N 1
ATOM 952 C CA . SER A 1 123 ? -6.188 11.795 17.184 1.00 57.72 123 SER A CA 1
ATOM 953 C C . SER A 1 123 ? -5.712 12.446 15.885 1.00 57.72 123 SER A C 1
ATOM 955 O O . SER A 1 123 ? -5.205 11.741 15.018 1.00 57.72 123 SER A O 1
ATOM 957 N N . SER A 1 124 ? -5.724 13.784 15.803 1.00 61.09 124 SER A N 1
ATOM 958 C CA . SER A 1 124 ? -5.180 14.517 14.655 1.00 61.09 124 SER A CA 1
ATOM 959 C C . SER A 1 124 ? -3.664 14.348 14.485 1.00 61.09 124 SER A C 1
ATOM 961 O O . SER A 1 124 ? -3.199 14.199 13.359 1.00 61.09 124 SER A O 1
ATOM 963 N N . GLU A 1 125 ? -2.875 14.301 15.567 1.00 70.00 125 GLU A N 1
ATOM 964 C CA . GLU A 1 125 ? -1.422 14.073 15.486 1.00 70.00 125 GLU A CA 1
ATOM 965 C C . GLU A 1 125 ? -1.084 12.629 15.111 1.00 70.00 125 GLU A C 1
ATOM 967 O O . GLU A 1 125 ? -0.206 12.382 14.281 1.00 70.00 125 GLU A O 1
ATOM 972 N N . GLN A 1 126 ? -1.789 11.651 15.679 1.00 69.81 126 GLN A N 1
ATOM 973 C CA . GLN A 1 126 ? -1.556 10.250 15.345 1.00 69.81 126 GLN A CA 1
ATOM 974 C C . GLN A 1 126 ? -2.038 9.908 13.930 1.00 69.81 126 GLN A C 1
ATOM 976 O O . GLN A 1 126 ? -1.355 9.185 13.199 1.00 69.81 126 GLN A O 1
ATOM 981 N N . GLN A 1 127 ? -3.170 10.470 13.501 1.00 70.38 127 GLN A N 1
ATOM 982 C CA . GLN A 1 127 ? -3.611 10.394 12.111 1.00 70.38 127 GLN A CA 1
ATOM 983 C C . GLN A 1 127 ? -2.609 11.090 11.195 1.00 70.38 127 GLN A C 1
ATOM 985 O O . GLN A 1 127 ? -2.207 10.487 10.210 1.00 70.38 127 GLN A O 1
ATOM 990 N N . ARG A 1 128 ? -2.109 12.285 11.542 1.00 74.44 128 ARG A N 1
ATOM 991 C CA . ARG A 1 128 ? -1.056 12.976 10.775 1.00 74.44 128 ARG A CA 1
ATOM 992 C C . ARG A 1 128 ? 0.229 12.170 10.678 1.00 74.44 128 ARG A C 1
ATOM 994 O O . ARG A 1 128 ? 0.816 12.120 9.608 1.00 74.44 128 ARG A O 1
ATOM 1001 N N . THR A 1 129 ? 0.677 11.533 11.755 1.00 79.00 129 THR A N 1
ATOM 1002 C CA . THR A 1 129 ? 1.904 10.720 11.735 1.00 79.00 129 THR A CA 1
ATOM 1003 C C . THR A 1 129 ? 1.707 9.416 10.971 1.00 79.00 129 THR A C 1
ATOM 1005 O O . THR A 1 129 ? 2.587 9.031 10.205 1.00 79.00 129 THR A O 1
ATOM 1008 N N . THR A 1 130 ? 0.552 8.763 11.100 1.00 79.50 130 THR A N 1
ATOM 1009 C CA . THR A 1 130 ? 0.191 7.594 10.280 1.00 79.50 130 THR A CA 1
ATOM 1010 C C . THR A 1 130 ? 0.097 7.975 8.807 1.00 79.50 130 THR A C 1
ATOM 1012 O O . THR A 1 130 ? 0.645 7.282 7.952 1.00 79.50 130 THR A O 1
ATOM 1015 N N . PHE A 1 131 ? -0.521 9.116 8.515 1.00 78.38 131 PHE A N 1
ATOM 1016 C CA . PHE A 1 131 ? -0.644 9.674 7.177 1.00 78.38 131 PHE A CA 1
ATOM 1017 C C . PHE A 1 131 ? 0.720 10.027 6.589 1.00 78.38 131 PHE A C 1
ATOM 1019 O O . PHE A 1 131 ? 1.023 9.627 5.474 1.00 78.38 131 PHE A O 1
ATOM 1026 N N . ALA A 1 132 ? 1.582 10.687 7.363 1.00 84.88 132 ALA A N 1
ATOM 1027 C CA . ALA A 1 132 ? 2.941 11.014 6.954 1.00 84.88 132 ALA A CA 1
ATOM 1028 C C . ALA A 1 132 ? 3.757 9.747 6.676 1.00 84.88 132 ALA A C 1
ATOM 1030 O O . ALA A 1 132 ? 4.405 9.660 5.641 1.00 84.88 132 ALA A O 1
ATOM 1031 N N . ARG A 1 133 ? 3.686 8.729 7.545 1.00 86.81 133 ARG A N 1
ATOM 1032 C CA . ARG A 1 133 ? 4.374 7.443 7.330 1.00 86.81 133 ARG A CA 1
ATOM 1033 C C . ARG A 1 133 ? 3.870 6.731 6.076 1.00 86.81 133 ARG A C 1
ATOM 1035 O O . ARG A 1 133 ? 4.677 6.258 5.282 1.00 86.81 133 ARG A O 1
ATOM 1042 N N . THR A 1 134 ? 2.554 6.698 5.882 1.00 87.25 134 THR A N 1
ATOM 1043 C CA . THR A 1 134 ? 1.919 6.097 4.699 1.00 87.25 134 THR A CA 1
ATOM 1044 C C . THR A 1 134 ? 2.327 6.850 3.431 1.00 87.25 134 THR A C 1
ATOM 1046 O O . THR A 1 134 ? 2.727 6.237 2.445 1.00 87.25 134 THR A O 1
ATOM 1049 N N . GLY A 1 135 ? 2.312 8.183 3.486 1.00 88.12 135 GLY A N 1
ATOM 1050 C CA . GLY A 1 135 ? 2.735 9.064 2.403 1.00 88.12 135 GLY A CA 1
ATOM 1051 C C . GLY A 1 135 ? 4.213 8.912 2.053 1.00 88.12 135 GLY A C 1
ATOM 1052 O O . GLY A 1 135 ? 4.548 8.893 0.877 1.00 88.12 135 GLY A O 1
ATOM 1053 N N . VAL A 1 136 ? 5.099 8.728 3.037 1.00 92.00 136 VAL A N 1
ATOM 1054 C CA . VAL A 1 136 ? 6.531 8.483 2.790 1.00 92.00 136 VAL A CA 1
ATOM 1055 C C . VAL A 1 136 ? 6.744 7.179 2.025 1.00 92.00 136 VAL A C 1
ATOM 1057 O O . VAL A 1 136 ? 7.484 7.173 1.045 1.00 92.00 136 VAL A O 1
ATOM 1060 N N . ILE A 1 137 ? 6.081 6.090 2.430 1.00 91.44 137 ILE A N 1
ATOM 1061 C CA . ILE A 1 137 ? 6.164 4.804 1.715 1.00 91.44 137 ILE A CA 1
ATOM 1062 C C . ILE A 1 137 ? 5.639 4.969 0.286 1.00 91.44 137 ILE A C 1
ATOM 1064 O O . ILE A 1 137 ? 6.291 4.547 -0.665 1.00 91.44 137 ILE A O 1
ATOM 1068 N N . PHE A 1 138 ? 4.500 5.640 0.123 1.00 90.06 138 PHE A N 1
ATOM 1069 C CA . PHE A 1 138 ? 3.919 5.912 -1.186 1.00 90.06 138 PHE A CA 1
ATOM 1070 C C . PHE A 1 138 ? 4.866 6.703 -2.103 1.00 90.06 138 PHE A C 1
ATOM 1072 O O . PHE A 1 138 ? 5.157 6.273 -3.218 1.00 90.06 138 PHE A O 1
ATOM 1079 N N . VAL A 1 139 ? 5.394 7.830 -1.616 1.00 90.44 139 VAL A N 1
ATOM 1080 C CA . VAL A 1 139 ? 6.341 8.679 -2.354 1.00 90.44 139 VAL A CA 1
ATOM 1081 C C . VAL A 1 139 ? 7.594 7.894 -2.728 1.00 90.44 139 VAL A C 1
ATOM 1083 O O . VAL A 1 139 ? 8.071 8.027 -3.851 1.00 90.44 139 VAL A O 1
ATOM 1086 N N . LEU A 1 140 ? 8.099 7.037 -1.837 1.00 94.62 140 LEU A N 1
ATOM 1087 C CA . LEU A 1 140 ? 9.246 6.181 -2.126 1.00 94.62 140 LEU A CA 1
ATOM 1088 C C . LEU A 1 140 ? 8.985 5.276 -3.343 1.00 94.62 140 LEU A C 1
ATOM 1090 O O . LEU A 1 140 ? 9.811 5.233 -4.253 1.00 94.62 140 LEU A O 1
ATOM 1094 N N . PHE A 1 141 ? 7.833 4.601 -3.407 1.00 93.00 141 PHE A N 1
ATOM 1095 C CA . PHE A 1 141 ? 7.473 3.771 -4.565 1.00 93.00 141 PHE A CA 1
ATOM 1096 C C . PHE A 1 141 ? 7.269 4.587 -5.845 1.00 93.00 141 PHE A C 1
ATOM 1098 O O . PHE A 1 141 ? 7.675 4.138 -6.916 1.00 93.00 141 PHE A O 1
ATOM 1105 N N . VAL A 1 142 ? 6.703 5.794 -5.752 1.00 90.25 142 VAL A N 1
ATOM 1106 C CA . VAL A 1 142 ? 6.579 6.705 -6.903 1.00 90.25 142 VAL A CA 1
ATOM 1107 C C . VAL A 1 142 ? 7.955 7.128 -7.422 1.00 90.25 142 VAL A C 1
ATOM 1109 O O . VAL A 1 142 ? 8.174 7.131 -8.631 1.00 90.25 142 VAL A O 1
ATOM 1112 N N . VAL A 1 143 ? 8.907 7.427 -6.534 1.00 93.38 143 VAL A N 1
ATOM 1113 C CA . VAL A 1 143 ? 10.288 7.748 -6.926 1.00 93.38 143 VAL A CA 1
ATOM 1114 C C . VAL A 1 143 ? 10.958 6.545 -7.593 1.00 93.38 143 VAL A C 1
ATOM 1116 O O . VAL A 1 143 ? 11.576 6.714 -8.641 1.00 93.38 143 VAL A O 1
ATOM 1119 N N . PHE A 1 144 ? 10.792 5.329 -7.059 1.00 94.69 144 PHE A N 1
ATOM 1120 C CA . PHE A 1 144 ? 11.303 4.112 -7.705 1.00 94.69 144 PHE A CA 1
ATOM 1121 C C . PHE A 1 144 ? 10.687 3.879 -9.086 1.00 94.69 144 PHE A C 1
ATOM 1123 O O . PHE A 1 144 ? 11.400 3.532 -10.027 1.00 94.69 144 PHE A O 1
ATOM 1130 N N . MET A 1 145 ? 9.381 4.110 -9.228 1.00 94.00 145 MET A N 1
ATOM 1131 C CA . MET A 1 145 ? 8.684 4.024 -10.508 1.00 94.00 145 MET A CA 1
ATOM 1132 C C . MET A 1 145 ? 9.259 5.026 -11.514 1.00 94.00 145 MET A C 1
ATOM 1134 O O . MET A 1 145 ? 9.619 4.638 -12.623 1.00 94.00 145 MET A O 1
ATOM 1138 N N . ALA A 1 146 ? 9.405 6.293 -11.119 1.00 91.50 146 ALA A N 1
ATOM 1139 C CA . ALA A 1 146 ? 9.958 7.339 -11.974 1.00 91.50 146 ALA A CA 1
ATOM 1140 C C . ALA A 1 146 ? 11.412 7.049 -12.378 1.00 91.50 146 ALA A C 1
ATOM 1142 O O . ALA A 1 146 ? 11.764 7.205 -13.545 1.00 91.50 146 ALA A O 1
ATOM 1143 N N . ALA A 1 147 ? 12.239 6.575 -11.441 1.00 95.38 147 ALA A N 1
ATOM 1144 C CA . ALA A 1 147 ? 13.619 6.184 -11.713 1.00 95.38 147 ALA A CA 1
ATOM 1145 C C . ALA A 1 147 ? 13.700 5.022 -12.716 1.00 95.38 147 ALA A C 1
ATOM 1147 O O . ALA A 1 147 ? 14.506 5.070 -13.643 1.00 95.38 147 ALA A O 1
ATOM 1148 N N . SER A 1 148 ? 12.832 4.013 -12.573 1.00 96.25 148 SER A N 1
ATOM 1149 C CA . SER A 1 148 ? 12.746 2.894 -13.519 1.00 96.25 148 SER A CA 1
ATOM 1150 C C . SER A 1 148 ? 12.356 3.364 -14.920 1.00 96.25 148 SER A C 1
ATOM 1152 O O . SER A 1 148 ? 13.002 2.993 -15.897 1.00 96.25 148 SER A O 1
ATOM 1154 N N . VAL A 1 149 ? 11.338 4.224 -15.024 1.00 94.69 149 VAL A N 1
ATOM 1155 C CA . VAL A 1 149 ? 10.899 4.778 -16.312 1.00 94.69 149 VAL A CA 1
ATOM 1156 C C . VAL A 1 149 ? 12.010 5.600 -16.952 1.00 94.69 149 VAL A C 1
ATOM 1158 O O . VAL A 1 149 ? 12.301 5.393 -18.124 1.00 94.69 149 VAL A O 1
ATOM 1161 N N . ALA A 1 150 ? 12.662 6.485 -16.196 1.00 94.00 150 ALA A N 1
ATOM 1162 C CA . ALA A 1 150 ? 13.763 7.301 -16.700 1.00 94.00 150 ALA A CA 1
ATOM 1163 C C . ALA A 1 150 ? 14.916 6.437 -17.236 1.00 94.00 150 ALA A C 1
ATOM 1165 O O . ALA A 1 150 ? 15.424 6.704 -18.323 1.00 94.00 150 ALA A O 1
ATOM 1166 N N . ALA A 1 151 ? 15.281 5.369 -16.518 1.00 95.31 151 ALA A N 1
ATOM 1167 C CA . ALA A 1 151 ? 16.291 4.417 -16.973 1.00 95.31 151 ALA A CA 1
ATOM 1168 C C . ALA A 1 151 ? 15.863 3.689 -18.259 1.00 95.31 151 ALA A C 1
ATOM 1170 O O . ALA A 1 151 ? 16.649 3.577 -19.195 1.00 95.31 151 ALA A O 1
ATOM 1171 N N . GLY A 1 152 ? 14.612 3.230 -18.339 1.00 94.69 152 GLY A N 1
ATOM 1172 C CA . GLY A 1 152 ? 14.096 2.575 -19.541 1.00 94.69 152 GLY A CA 1
ATOM 1173 C C . GLY A 1 152 ? 14.058 3.501 -20.762 1.00 94.69 152 GLY A C 1
ATOM 1174 O O . GLY A 1 152 ? 14.459 3.086 -21.847 1.00 94.69 152 GLY A O 1
ATOM 1175 N N . LEU A 1 153 ? 13.656 4.765 -20.585 1.00 93.38 153 LEU A N 1
ATOM 1176 C CA . LEU A 1 153 ? 13.649 5.766 -21.657 1.00 93.38 153 LEU A CA 1
ATOM 1177 C C . LEU A 1 153 ? 15.062 6.069 -22.160 1.00 93.38 153 LEU A C 1
ATOM 1179 O O . LEU A 1 153 ? 15.270 6.139 -23.368 1.00 93.38 153 LEU A O 1
ATOM 1183 N N . TYR A 1 154 ? 16.028 6.185 -21.247 1.00 94.44 154 TYR A N 1
ATOM 1184 C CA . TYR A 1 154 ? 17.437 6.354 -21.595 1.00 94.44 154 TYR A CA 1
ATOM 1185 C C . TYR A 1 154 ? 17.945 5.201 -22.478 1.00 94.44 154 TYR A C 1
ATOM 1187 O O . TYR A 1 154 ? 18.565 5.440 -23.511 1.00 94.44 154 TYR A O 1
ATOM 1195 N N . PHE A 1 155 ? 17.625 3.949 -22.133 1.00 93.62 155 PHE A N 1
ATOM 1196 C CA . PHE A 1 155 ? 18.044 2.796 -22.940 1.00 93.62 155 PHE A CA 1
ATOM 1197 C C . PHE A 1 155 ? 17.314 2.679 -24.282 1.00 93.62 155 PHE A C 1
ATOM 1199 O O . PHE A 1 155 ? 17.901 2.203 -25.254 1.00 93.62 155 PHE A O 1
ATOM 1206 N N . LEU A 1 156 ? 16.053 3.110 -24.363 1.00 93.19 156 LEU A N 1
ATOM 1207 C CA . LEU A 1 156 ? 15.328 3.167 -25.635 1.00 93.19 156 LEU A CA 1
ATOM 1208 C C . LEU A 1 156 ? 15.936 4.200 -26.586 1.00 93.19 156 LEU A C 1
ATOM 1210 O O . LEU A 1 156 ? 16.022 3.932 -27.785 1.00 93.19 156 LEU A O 1
ATOM 1214 N N . ASP A 1 157 ? 16.373 5.344 -26.061 1.00 93.38 157 ASP A N 1
ATOM 1215 C CA . ASP A 1 157 ? 17.044 6.381 -26.846 1.00 93.38 157 ASP A CA 1
ATOM 1216 C C . ASP A 1 157 ? 18.409 5.897 -27.365 1.00 93.38 157 ASP A C 1
ATOM 1218 O O . ASP A 1 157 ? 18.638 5.906 -28.576 1.00 93.38 157 ASP A O 1
ATOM 1222 N N . GLU A 1 158 ? 19.258 5.334 -26.489 1.00 91.94 158 GLU A N 1
ATOM 1223 C CA . GLU A 1 158 ? 20.537 4.713 -26.890 1.00 91.94 158 GLU A CA 1
ATOM 1224 C C . GLU A 1 158 ? 20.346 3.611 -27.950 1.00 91.94 158 GLU A C 1
ATOM 1226 O O . GLU A 1 158 ? 21.187 3.434 -28.830 1.00 91.94 158 GLU A O 1
ATOM 1231 N N . GLY A 1 159 ? 19.235 2.870 -27.882 1.00 91.00 159 GLY A N 1
ATOM 1232 C CA . GLY A 1 159 ? 18.890 1.800 -28.821 1.00 91.00 159 GLY A CA 1
ATOM 1233 C C . GLY A 1 159 ? 18.300 2.262 -30.158 1.00 91.00 159 GLY A C 1
ATOM 1234 O O . GLY A 1 159 ? 17.945 1.415 -30.975 1.00 91.00 159 GLY A O 1
ATOM 1235 N N . GLY A 1 160 ? 18.146 3.569 -30.396 1.00 92.31 160 GLY A N 1
ATOM 1236 C CA . GLY A 1 160 ? 17.532 4.090 -31.624 1.00 92.31 160 GLY A CA 1
ATOM 1237 C C . GLY A 1 160 ? 16.014 3.876 -31.702 1.00 92.31 160 GLY A C 1
ATOM 1238 O O . GLY A 1 160 ? 15.431 3.908 -32.787 1.00 92.31 160 GLY A O 1
ATOM 1239 N N . HIS A 1 161 ? 15.351 3.667 -30.562 1.00 91.56 161 HIS A N 1
ATOM 1240 C CA . HIS A 1 161 ? 13.907 3.441 -30.454 1.00 91.56 161 HIS A CA 1
ATOM 1241 C C . HIS A 1 161 ? 13.141 4.679 -29.965 1.00 91.56 161 HIS A C 1
ATOM 1243 O O . HIS A 1 161 ? 12.058 4.549 -29.393 1.00 91.56 161 HIS A O 1
ATOM 1249 N N . ALA A 1 162 ? 13.654 5.885 -30.229 1.00 88.50 162 ALA A N 1
ATOM 1250 C CA . ALA A 1 162 ? 13.069 7.148 -29.768 1.00 88.50 162 ALA A CA 1
ATOM 1251 C C . ALA A 1 162 ? 11.573 7.312 -30.115 1.00 88.50 162 ALA A C 1
ATOM 1253 O O . ALA A 1 162 ? 10.812 7.861 -29.325 1.00 88.50 162 ALA A O 1
ATOM 1254 N N . GLY A 1 163 ? 11.111 6.757 -31.244 1.00 87.81 163 GLY A N 1
ATOM 1255 C CA . GLY A 1 163 ? 9.694 6.793 -31.636 1.00 87.81 163 GLY A CA 1
ATOM 1256 C C . GLY A 1 163 ? 8.726 6.090 -30.669 1.00 87.81 163 GLY A C 1
ATOM 1257 O O . GLY A 1 163 ? 7.523 6.319 -30.742 1.00 87.81 163 GLY A O 1
ATOM 1258 N N . TRP A 1 164 ? 9.222 5.255 -29.751 1.00 86.12 164 TRP A N 1
ATOM 1259 C CA . TRP A 1 164 ? 8.401 4.589 -28.733 1.00 86.12 164 TRP A CA 1
ATOM 1260 C C . TRP A 1 164 ? 8.240 5.404 -27.442 1.00 86.12 164 TRP A C 1
ATOM 1262 O O . TRP A 1 164 ? 7.344 5.105 -26.649 1.00 86.12 164 TRP A O 1
ATOM 1272 N N . ILE A 1 165 ? 9.072 6.429 -27.227 1.00 86.25 165 ILE A N 1
ATOM 1273 C CA . ILE A 1 165 ? 9.128 7.208 -25.979 1.00 86.25 165 ILE A CA 1
ATOM 1274 C C . ILE A 1 165 ? 7.762 7.817 -25.646 1.00 86.25 165 ILE A C 1
ATOM 1276 O O . ILE A 1 165 ? 7.267 7.631 -24.533 1.00 86.25 165 ILE A O 1
ATOM 1280 N N . ASP A 1 166 ? 7.113 8.459 -26.620 1.00 86.12 166 ASP A N 1
ATOM 1281 C CA . ASP A 1 166 ? 5.816 9.118 -26.418 1.00 86.12 166 ASP A CA 1
ATOM 1282 C C . ASP A 1 166 ? 4.735 8.130 -25.963 1.00 86.12 166 ASP A C 1
ATOM 1284 O O . ASP A 1 166 ? 3.960 8.412 -25.047 1.00 86.12 166 ASP A O 1
ATOM 1288 N N . SER A 1 167 ? 4.718 6.931 -26.553 1.00 84.06 167 SER A N 1
ATOM 1289 C CA . SER A 1 167 ? 3.751 5.886 -26.201 1.00 84.06 167 SER A CA 1
ATOM 1290 C C . SER A 1 167 ? 3.956 5.388 -24.770 1.00 84.06 167 SER A C 1
ATOM 1292 O O . SER A 1 167 ? 2.990 5.246 -24.018 1.00 84.06 167 SER A O 1
ATOM 1294 N N . PHE A 1 168 ? 5.208 5.165 -24.359 1.00 80.25 168 PHE A N 1
ATOM 1295 C CA . PHE A 1 168 ? 5.514 4.748 -22.990 1.00 80.25 168 PHE A CA 1
ATOM 1296 C C . PHE A 1 168 ? 5.187 5.838 -21.969 1.00 80.25 168 PHE A C 1
ATOM 1298 O O . PHE A 1 168 ? 4.606 5.534 -20.926 1.00 80.25 168 PHE A O 1
ATOM 1305 N N . LEU A 1 169 ? 5.492 7.102 -22.272 1.00 83.12 169 LEU A N 1
ATOM 1306 C CA . LEU A 1 169 ? 5.176 8.227 -21.392 1.00 83.12 169 LEU A CA 1
ATOM 1307 C C . LEU A 1 169 ? 3.675 8.339 -21.124 1.00 83.12 169 LEU A C 1
ATOM 1309 O O . LEU A 1 169 ? 3.279 8.505 -19.970 1.00 83.12 169 LEU A O 1
ATOM 1313 N N . VAL A 1 170 ? 2.834 8.184 -22.151 1.00 87.06 170 VAL A N 1
ATOM 1314 C CA . VAL A 1 170 ? 1.373 8.191 -21.978 1.00 87.06 170 VAL A CA 1
ATOM 1315 C C . VAL A 1 170 ? 0.930 7.091 -21.013 1.00 87.06 170 VAL A C 1
ATOM 1317 O O . VAL A 1 170 ? 0.178 7.366 -20.077 1.00 87.06 170 VAL A O 1
ATOM 1320 N N . VAL A 1 171 ? 1.421 5.861 -21.185 1.00 84.88 171 VAL A N 1
ATOM 1321 C CA . VAL A 1 171 ? 1.056 4.737 -20.308 1.00 84.88 171 VAL A CA 1
ATOM 1322 C C . VAL A 1 171 ? 1.507 4.981 -18.867 1.00 84.88 171 VAL A C 1
ATOM 1324 O O . VAL A 1 171 ? 0.728 4.775 -17.937 1.00 84.88 171 VAL A O 1
ATOM 1327 N N . VAL A 1 172 ? 2.728 5.482 -18.668 1.00 83.69 172 VAL A N 1
ATOM 1328 C CA . VAL A 1 172 ? 3.257 5.819 -17.338 1.00 83.69 172 VAL A CA 1
ATOM 1329 C C . VAL A 1 172 ? 2.412 6.896 -16.663 1.00 83.69 172 VAL A C 1
ATOM 1331 O O . VAL A 1 172 ? 2.063 6.748 -15.492 1.00 83.69 172 VAL A O 1
ATOM 1334 N N . VAL A 1 173 ? 2.037 7.952 -17.389 1.00 86.12 173 VAL A N 1
ATOM 1335 C CA . VAL A 1 173 ? 1.177 9.024 -16.865 1.00 86.12 173 VAL A CA 1
ATOM 1336 C C . VAL A 1 173 ? -0.193 8.481 -16.462 1.00 86.12 173 VAL A C 1
ATOM 1338 O O . VAL A 1 173 ? -0.700 8.851 -15.404 1.00 86.12 173 VAL A O 1
ATOM 1341 N N . VAL A 1 174 ? -0.778 7.574 -17.249 1.00 88.19 174 VAL A N 1
ATOM 1342 C CA . VAL A 1 174 ? -2.058 6.929 -16.913 1.00 88.19 174 VAL A CA 1
ATOM 1343 C C . VAL A 1 174 ? -1.937 6.082 -15.642 1.00 88.19 174 VAL A C 1
ATOM 1345 O O . VAL A 1 174 ? -2.778 6.211 -14.751 1.00 88.19 174 VAL A O 1
ATOM 1348 N N . ILE A 1 175 ? -0.884 5.266 -15.514 1.00 83.56 175 ILE A N 1
ATOM 1349 C CA . ILE A 1 175 ? -0.642 4.437 -14.319 1.00 83.56 175 ILE A CA 1
ATOM 1350 C C . ILE A 1 175 ? -0.434 5.322 -13.082 1.00 83.56 175 ILE A C 1
ATOM 1352 O O . ILE A 1 175 ? -1.090 5.124 -12.057 1.00 83.56 175 ILE A O 1
ATOM 1356 N N . ALA A 1 176 ? 0.435 6.330 -13.179 1.00 82.31 176 ALA A N 1
ATOM 1357 C CA . ALA A 1 176 ? 0.720 7.251 -12.083 1.00 82.31 176 ALA A CA 1
ATOM 1358 C C . ALA A 1 176 ? -0.521 8.066 -11.683 1.00 82.31 176 ALA A C 1
ATOM 1360 O O . ALA A 1 176 ? -0.814 8.209 -10.495 1.00 82.31 176 ALA A O 1
ATOM 1361 N N . GLY A 1 177 ? -1.290 8.555 -12.659 1.00 86.75 177 GLY A N 1
ATOM 1362 C CA . GLY A 1 177 ? -2.538 9.278 -12.426 1.00 86.75 177 GLY A CA 1
ATOM 1363 C C . GLY A 1 177 ? -3.592 8.414 -11.734 1.00 86.75 177 GLY A C 1
ATOM 1364 O O . GLY A 1 177 ? -4.202 8.857 -10.760 1.00 86.75 177 GLY A O 1
ATOM 1365 N N . GLY A 1 178 ? -3.757 7.162 -12.174 1.00 88.06 178 GLY A N 1
ATOM 1366 C CA . GLY A 1 178 ? -4.646 6.192 -11.531 1.00 88.06 178 GLY A CA 1
ATOM 1367 C C . GLY A 1 178 ? -4.259 5.922 -10.077 1.00 88.06 178 GLY A C 1
ATOM 1368 O O . GLY A 1 178 ? -5.117 5.939 -9.193 1.00 88.06 178 GLY A O 1
ATOM 1369 N N . LEU A 1 179 ? -2.960 5.772 -9.812 1.00 85.12 179 LEU A N 1
ATOM 1370 C CA . LEU A 1 179 ? -2.420 5.559 -8.471 1.00 85.12 179 LEU A CA 1
ATOM 1371 C C . LEU A 1 179 ? -2.680 6.756 -7.540 1.00 85.12 179 LEU A C 1
ATOM 1373 O O . LEU A 1 179 ? -3.154 6.596 -6.411 1.00 85.12 179 LEU A O 1
ATOM 1377 N N . VAL A 1 180 ? -2.413 7.977 -8.009 1.00 85.75 180 VAL A N 1
ATOM 1378 C CA . VAL A 1 180 ? -2.672 9.208 -7.243 1.00 85.75 180 VAL A CA 1
ATOM 1379 C C . VAL A 1 180 ? -4.169 9.389 -6.978 1.00 85.75 180 VAL A C 1
ATOM 1381 O O . VAL A 1 180 ? -4.563 9.717 -5.856 1.00 85.75 180 VAL A O 1
ATOM 1384 N N . ALA A 1 181 ? -5.022 9.135 -7.973 1.00 88.75 181 ALA A N 1
ATOM 1385 C CA . ALA A 1 181 ? -6.470 9.217 -7.811 1.00 88.75 181 ALA A CA 1
ATOM 1386 C C . ALA A 1 181 ? -6.978 8.200 -6.778 1.00 88.75 181 ALA A C 1
ATOM 1388 O O . ALA A 1 181 ? -7.741 8.554 -5.874 1.00 88.75 181 ALA A O 1
ATOM 1389 N N . ARG A 1 182 ? -6.521 6.945 -6.863 1.00 85.94 182 ARG A N 1
ATOM 1390 C CA . ARG A 1 182 ? -6.937 5.884 -5.941 1.00 85.94 182 ARG A CA 1
ATOM 1391 C C . ARG A 1 182 ? -6.488 6.176 -4.517 1.00 85.94 182 ARG A C 1
ATOM 1393 O O . ARG A 1 182 ? -7.323 6.120 -3.614 1.00 85.94 182 ARG A O 1
ATOM 1400 N N . THR A 1 183 ? -5.228 6.550 -4.312 1.00 81.38 183 THR A N 1
ATOM 1401 C CA . THR A 1 183 ? -4.716 6.909 -2.980 1.00 81.38 183 THR A CA 1
ATOM 1402 C C . THR A 1 183 ? -5.460 8.101 -2.393 1.00 81.38 183 THR A C 1
ATOM 1404 O O . THR A 1 183 ? -5.905 8.022 -1.252 1.00 81.38 183 THR A O 1
ATOM 1407 N N . SER A 1 184 ? -5.730 9.143 -3.184 1.00 83.19 184 SER A N 1
ATOM 1408 C CA . SER A 1 184 ? -6.541 10.289 -2.751 1.00 83.19 184 SER A CA 1
ATOM 1409 C C . SER A 1 184 ? -7.946 9.875 -2.308 1.00 83.19 184 SER A C 1
ATOM 1411 O O . SER A 1 184 ? -8.437 10.351 -1.286 1.00 83.19 184 SER A O 1
ATOM 1413 N N . LEU A 1 185 ? -8.588 8.942 -3.020 1.00 87.25 185 LEU A N 1
ATOM 1414 C CA . LEU A 1 185 ? -9.901 8.414 -2.639 1.00 87.25 185 LEU A CA 1
ATOM 1415 C C . LEU A 1 185 ? -9.858 7.602 -1.346 1.00 87.25 185 LEU A C 1
ATOM 1417 O O . LEU A 1 185 ? -10.774 7.726 -0.534 1.00 87.25 185 LEU A O 1
ATOM 1421 N N . VAL A 1 186 ? -8.835 6.767 -1.154 1.00 83.62 186 VAL A N 1
ATOM 1422 C CA . VAL A 1 186 ? -8.658 6.011 0.098 1.00 83.62 186 VAL A CA 1
ATOM 1423 C C . VAL A 1 186 ? -8.477 6.967 1.256 1.00 83.62 186 VAL A C 1
ATOM 1425 O O . VAL A 1 186 ? -9.175 6.863 2.256 1.00 83.62 186 VAL A O 1
ATOM 1428 N N . VAL A 1 187 ? -7.587 7.938 1.091 1.00 81.31 187 VAL A N 1
ATOM 1429 C CA . VAL A 1 187 ? -7.308 8.958 2.094 1.00 81.31 187 VAL A CA 1
ATOM 1430 C C . VAL A 1 187 ? -8.572 9.722 2.458 1.00 81.31 187 VAL A C 1
ATOM 1432 O O . VAL A 1 187 ? -8.890 9.821 3.638 1.00 81.31 187 VAL A O 1
ATOM 1435 N N . ASN A 1 188 ? -9.324 10.187 1.459 1.00 83.62 188 ASN A N 1
ATOM 1436 C CA . ASN A 1 188 ? -10.574 10.905 1.678 1.00 83.62 188 ASN A CA 1
ATOM 1437 C C . ASN A 1 188 ? -11.630 10.030 2.374 1.00 83.62 188 ASN A C 1
ATOM 1439 O O . ASN A 1 188 ? -12.377 10.510 3.218 1.00 83.62 188 ASN A O 1
ATOM 1443 N N . ARG A 1 189 ? -11.698 8.729 2.060 1.00 82.75 189 ARG A N 1
ATOM 1444 C CA . ARG A 1 189 ? -12.591 7.801 2.774 1.00 82.75 189 ARG A CA 1
ATOM 1445 C C . ARG A 1 189 ? -12.160 7.603 4.219 1.00 82.75 189 ARG A C 1
ATOM 1447 O O . ARG A 1 189 ? -13.009 7.657 5.094 1.00 82.75 189 ARG A O 1
ATOM 1454 N N . LEU A 1 190 ? -10.867 7.398 4.464 1.00 77.75 190 LEU A N 1
ATOM 1455 C CA . LEU A 1 190 ? -10.329 7.203 5.810 1.00 77.75 190 LEU A CA 1
ATOM 1456 C C . LEU A 1 190 ? -10.463 8.467 6.670 1.00 77.75 190 LEU A C 1
ATOM 1458 O O . LEU A 1 190 ? -10.655 8.350 7.878 1.00 77.75 190 LEU A O 1
ATOM 1462 N N . SER A 1 191 ? -10.388 9.658 6.066 1.00 75.88 191 SER A N 1
ATOM 1463 C CA . SER A 1 191 ? -10.625 10.923 6.766 1.00 75.88 191 SER A CA 1
ATOM 1464 C C . SER A 1 191 ? -12.105 11.193 7.026 1.00 75.88 191 SER A C 1
ATOM 1466 O O . SER A 1 191 ? -12.420 11.757 8.067 1.00 75.88 191 SER A O 1
ATOM 1468 N N . ASN A 1 192 ? -12.993 10.797 6.105 1.00 73.94 192 ASN A N 1
ATOM 1469 C CA . ASN A 1 192 ? -14.431 11.093 6.178 1.00 73.94 192 ASN A CA 1
ATOM 1470 C C . ASN A 1 192 ? -15.276 9.962 6.770 1.00 73.94 192 ASN A C 1
ATOM 1472 O O . ASN A 1 192 ? -16.491 10.111 6.873 1.00 73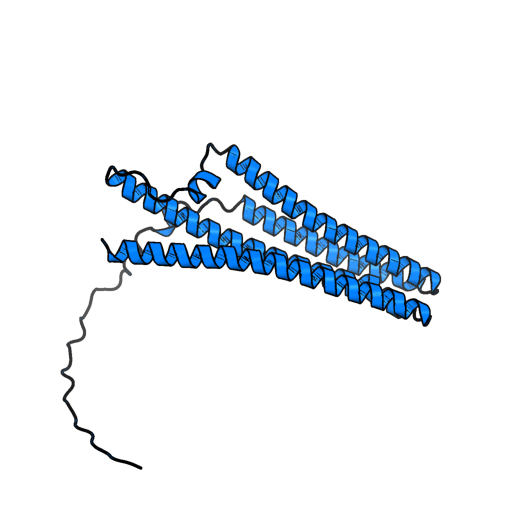.94 192 ASN A O 1
ATOM 1476 N N . THR A 1 193 ? -14.690 8.821 7.137 1.00 66.69 193 THR A N 1
ATOM 1477 C CA . THR A 1 193 ? -15.374 7.865 8.010 1.00 66.69 193 THR A CA 1
ATOM 1478 C C . THR A 1 193 ? -15.491 8.473 9.402 1.00 66.69 193 THR A C 1
ATOM 1480 O O . THR A 1 193 ? -14.714 8.149 10.302 1.00 66.69 193 THR A O 1
ATOM 1483 N N . ASP A 1 194 ? -16.479 9.351 9.569 1.00 61.03 194 ASP A N 1
ATOM 1484 C CA . ASP A 1 194 ? -17.072 9.610 10.870 1.00 61.03 194 ASP A CA 1
ATOM 1485 C C . ASP A 1 194 ? -17.437 8.249 11.461 1.00 61.03 194 ASP A C 1
ATOM 1487 O O . ASP A 1 194 ? -17.979 7.375 10.773 1.00 61.03 194 ASP A O 1
ATOM 1491 N N . ALA A 1 195 ? -17.067 8.019 12.722 1.00 56.69 195 ALA A N 1
ATOM 1492 C CA . ALA A 1 195 ? -17.524 6.823 13.409 1.00 56.69 195 ALA A CA 1
ATOM 1493 C C . ALA A 1 195 ? -19.057 6.814 13.290 1.00 56.69 195 ALA A C 1
ATOM 1495 O O . ALA A 1 195 ? -19.658 7.819 13.681 1.00 56.69 195 ALA A O 1
ATOM 1496 N N . PRO A 1 196 ? -19.677 5.752 12.732 1.00 55.41 196 PRO A N 1
ATOM 1497 C CA . PRO A 1 196 ? -21.122 5.720 12.551 1.00 55.41 196 PRO A CA 1
ATOM 1498 C C . PRO A 1 196 ? -21.776 6.089 13.876 1.00 55.41 196 PRO A C 1
ATOM 1500 O O . PRO A 1 196 ? -21.306 5.620 14.928 1.00 55.41 196 PRO A O 1
ATOM 1503 N N . ASP A 1 197 ? -22.783 6.970 13.828 1.00 56.38 197 ASP A N 1
ATOM 1504 C CA . ASP A 1 197 ? -23.458 7.421 15.038 1.00 56.38 197 ASP A CA 1
ATOM 1505 C C . ASP A 1 197 ? -23.846 6.155 15.816 1.00 56.38 197 ASP A C 1
ATOM 1507 O O . ASP A 1 197 ? -24.466 5.247 15.252 1.00 56.38 197 ASP A O 1
ATOM 1511 N N . PRO A 1 198 ? -23.405 5.997 17.078 1.00 52.94 198 PRO A N 1
ATOM 1512 C CA . PRO A 1 198 ? -23.745 4.822 17.867 1.00 52.94 198 PRO A CA 1
ATOM 1513 C C . PRO A 1 198 ? -25.255 4.536 17.916 1.00 52.94 198 PRO A C 1
ATOM 1515 O O . PRO A 1 198 ? -25.615 3.395 18.213 1.00 52.94 198 PRO A O 1
ATOM 1518 N N . SER A 1 199 ? -26.106 5.527 17.621 1.00 59.94 199 SER A N 1
ATOM 1519 C CA . SER A 1 199 ? -27.551 5.363 17.457 1.00 59.94 199 SER A CA 1
ATOM 1520 C C . SER A 1 199 ? -27.969 4.573 16.197 1.00 59.94 199 SER A C 1
ATOM 1522 O O . SER A 1 199 ? -28.929 3.809 16.275 1.00 59.94 199 SER A O 1
ATOM 1524 N N . ASP A 1 200 ? -27.226 4.650 15.086 1.00 56.03 200 ASP A N 1
ATOM 1525 C CA . ASP A 1 200 ? -27.604 4.064 13.786 1.00 56.03 200 ASP A CA 1
ATOM 1526 C C . ASP A 1 200 ? -27.324 2.558 13.685 1.00 56.03 200 ASP A C 1
ATOM 1528 O O . ASP A 1 200 ? -28.070 1.811 13.056 1.00 56.03 200 ASP A O 1
ATOM 1532 N N . VAL A 1 201 ? -26.253 2.072 14.319 1.00 56.78 201 VAL A N 1
ATOM 1533 C CA . VAL A 1 201 ? -25.841 0.654 14.217 1.00 56.78 201 VAL A CA 1
ATOM 1534 C C . VAL A 1 201 ? -26.702 -0.266 15.097 1.00 56.78 201 VAL A C 1
ATOM 1536 O O . VAL A 1 201 ? -26.762 -1.469 14.858 1.00 56.78 201 VAL A O 1
ATOM 1539 N N . TRP A 1 202 ? -27.372 0.291 16.113 1.00 52.78 202 TRP A N 1
ATOM 1540 C CA . TRP A 1 202 ? -28.262 -0.441 17.028 1.00 52.78 202 TRP A CA 1
ATOM 1541 C C . TRP A 1 202 ? -29.570 0.290 17.271 1.00 52.78 202 TRP A C 1
ATOM 1543 O O . TRP A 1 202 ? -30.137 0.177 18.363 1.00 52.78 202 TRP A O 1
ATOM 1553 N N . ALA A 1 203 ? -30.099 0.979 16.256 1.00 53.62 203 ALA A N 1
ATOM 1554 C CA . ALA A 1 203 ? -31.546 1.093 16.186 1.00 53.62 203 ALA A CA 1
ATOM 1555 C C . ALA A 1 203 ? -32.059 -0.341 16.400 1.00 53.62 203 ALA A C 1
ATOM 1557 O O . ALA A 1 203 ? -31.646 -1.223 15.638 1.00 53.62 203 ALA A O 1
ATOM 1558 N N . PRO A 1 204 ? -32.783 -0.624 17.506 1.00 53.19 204 PRO A N 1
ATOM 1559 C CA . PRO A 1 204 ? -33.205 -1.980 17.818 1.00 53.19 204 PRO A CA 1
ATOM 1560 C C . PRO A 1 204 ? -33.847 -2.484 16.546 1.00 53.19 204 PRO A C 1
ATOM 1562 O O . PRO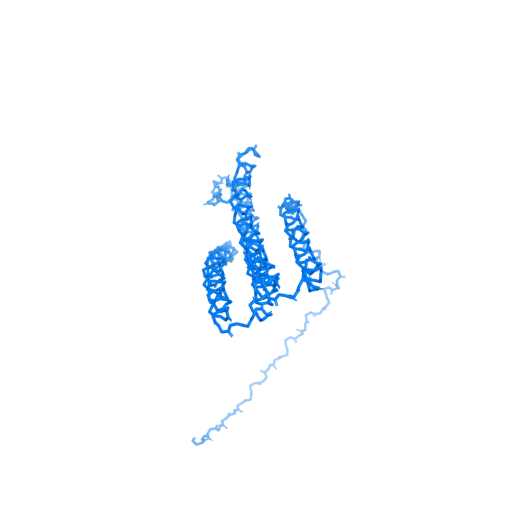 A 1 204 ? -34.753 -1.803 16.066 1.00 53.19 204 PRO A O 1
ATOM 1565 N N . ALA A 1 205 ? -33.294 -3.556 15.956 1.00 49.91 205 ALA A N 1
ATOM 1566 C CA . ALA A 1 205 ? -33.797 -4.091 14.701 1.00 49.91 205 ALA A CA 1
ATOM 1567 C C . ALA A 1 205 ? -35.301 -4.143 14.882 1.00 49.91 205 ALA A C 1
ATOM 1569 O O . ALA A 1 205 ? -35.763 -4.849 15.784 1.00 49.91 205 ALA A O 1
ATOM 1570 N N . THR A 1 206 ? -36.029 -3.274 14.171 1.00 53.94 206 THR A N 1
ATOM 1571 C CA . THR A 1 206 ? -37.470 -3.196 14.328 1.00 53.94 206 THR A CA 1
ATOM 1572 C C . THR A 1 206 ? -37.904 -4.616 14.052 1.00 53.94 206 THR A C 1
ATOM 1574 O O . THR A 1 206 ? -37.612 -5.108 12.955 1.00 53.94 206 THR A O 1
ATOM 1577 N N . PRO A 1 207 ? -38.427 -5.338 15.065 1.00 51.25 207 PRO A N 1
ATOM 1578 C CA . PRO A 1 207 ? -38.738 -6.740 14.885 1.00 51.25 207 PRO A CA 1
ATOM 1579 C C . PRO A 1 207 ? -39.593 -6.791 13.625 1.00 51.25 207 PRO A C 1
ATOM 1581 O O . PRO A 1 207 ? -40.472 -5.929 13.490 1.00 51.25 207 PRO A O 1
ATOM 1584 N N . PRO A 1 208 ? -39.255 -7.661 12.651 1.00 55.59 208 PRO A N 1
ATOM 1585 C CA . PRO A 1 208 ? -39.930 -7.654 11.366 1.00 55.59 208 PRO A CA 1
ATOM 1586 C C . PRO A 1 208 ? -41.422 -7.610 11.659 1.00 55.59 208 PRO A C 1
ATOM 1588 O O . PRO A 1 208 ? -41.909 -8.420 12.448 1.00 55.59 208 PRO A O 1
ATOM 1591 N N . ALA A 1 209 ? -42.126 -6.626 11.094 1.00 59.31 209 ALA A N 1
ATOM 1592 C CA . ALA A 1 209 ? -43.554 -6.398 11.315 1.00 59.31 209 ALA A CA 1
ATOM 1593 C C . ALA A 1 209 ? -44.416 -7.505 10.668 1.00 59.31 209 ALA A C 1
ATOM 1595 O O . ALA A 1 209 ? -45.486 -7.252 10.123 1.00 59.31 209 ALA A O 1
ATOM 1596 N N . GLY A 1 210 ? -43.913 -8.738 10.674 1.00 62.31 210 GLY A N 1
ATOM 1597 C CA . GLY A 1 210 ? -44.639 -9.939 10.344 1.00 62.31 210 GLY A CA 1
ATOM 1598 C C . GLY A 1 210 ? -45.471 -10.375 11.549 1.00 62.31 210 GLY A C 1
ATOM 1599 O O . GLY A 1 210 ? -45.029 -10.242 12.694 1.00 62.31 210 GLY A O 1
ATOM 1600 N N . PRO A 1 211 ? -46.685 -10.890 11.315 1.00 59.12 211 PRO A N 1
ATOM 1601 C CA . PRO A 1 211 ? -47.512 -11.415 12.384 1.00 59.12 211 PRO A CA 1
ATOM 1602 C C . PRO A 1 211 ? -46.753 -12.542 13.091 1.00 59.12 211 PRO A C 1
ATOM 1604 O O . PRO A 1 211 ? -46.284 -13.481 12.451 1.00 59.12 211 PRO A O 1
ATOM 1607 N N . LEU A 1 212 ? -46.660 -12.451 14.418 1.00 50.91 212 LEU A N 1
ATOM 1608 C CA . LEU A 1 212 ? -46.344 -13.564 15.315 1.00 50.91 212 LEU A CA 1
ATOM 1609 C C . LEU A 1 212 ? -47.455 -14.619 15.175 1.00 50.91 212 LEU A C 1
ATOM 1611 O O . LEU A 1 212 ? -48.367 -14.704 15.992 1.00 50.91 212 LEU A O 1
ATOM 1615 N N . GLY A 1 213 ? -47.440 -15.349 14.065 1.00 58.59 213 GLY A N 1
ATOM 1616 C CA . GLY A 1 213 ? -48.462 -16.303 13.674 1.00 58.59 213 GLY A CA 1
ATOM 1617 C C . GLY A 1 213 ? -47.864 -17.693 13.555 1.00 58.59 213 GLY A C 1
ATOM 1618 O O . GLY A 1 213 ? -47.100 -17.957 12.635 1.00 58.59 213 GLY A O 1
ATOM 1619 N N . ALA A 1 214 ? -48.289 -18.562 14.470 1.00 50.69 214 ALA A N 1
ATOM 1620 C CA . ALA A 1 214 ? -48.114 -20.010 14.482 1.00 50.69 214 ALA A CA 1
ATOM 1621 C C . ALA A 1 214 ? -46.696 -20.532 14.770 1.00 50.69 214 ALA A C 1
ATOM 1623 O O . ALA A 1 214 ? -45.886 -20.799 13.887 1.00 50.69 214 ALA A O 1
ATOM 1624 N N . THR A 1 215 ? -46.464 -20.821 16.050 1.00 51.16 215 THR A N 1
ATOM 1625 C CA . THR A 1 215 ? -45.655 -21.966 16.474 1.00 51.16 215 THR A CA 1
ATOM 1626 C C . THR A 1 215 ? -46.069 -23.203 15.660 1.00 51.16 215 THR A C 1
ATOM 1628 O O . THR A 1 215 ? -47.224 -23.625 15.766 1.00 51.16 215 THR A O 1
ATOM 1631 N N . PRO A 1 216 ? -45.183 -23.811 14.850 1.00 51.31 216 PRO A N 1
ATOM 1632 C CA . PRO A 1 216 ? -45.474 -25.115 14.282 1.00 51.31 216 PRO A CA 1
ATOM 1633 C C . PRO A 1 216 ? -45.557 -26.115 15.436 1.00 51.31 216 PRO A C 1
ATOM 1635 O O . PRO A 1 216 ? -44.653 -26.207 16.269 1.00 51.31 216 PRO A O 1
ATOM 1638 N N . ALA A 1 217 ? -46.684 -26.819 15.518 1.00 52.22 217 ALA A N 1
ATOM 1639 C CA . ALA A 1 217 ? -46.883 -27.891 16.474 1.00 52.22 217 ALA A CA 1
ATOM 1640 C C . ALA A 1 217 ? -45.743 -28.909 16.340 1.00 52.22 217 ALA A C 1
ATOM 1642 O O . ALA A 1 217 ? -45.450 -29.397 15.248 1.00 52.22 217 ALA A O 1
ATOM 1643 N N . VAL A 1 218 ? -45.106 -29.207 17.470 1.00 48.81 218 VAL A N 1
ATOM 1644 C CA . VAL A 1 218 ? -44.110 -30.266 17.618 1.00 48.81 218 VAL A CA 1
ATOM 1645 C C . VAL A 1 218 ? -44.784 -31.592 17.265 1.00 48.81 218 VAL A C 1
ATOM 1647 O O . VAL A 1 218 ? -45.515 -32.171 18.066 1.00 48.81 218 VAL A O 1
ATOM 1650 N N . GLY A 1 219 ? -44.575 -32.043 16.030 1.00 57.59 219 GLY A N 1
ATOM 1651 C CA . GLY A 1 219 ? -44.897 -33.394 15.600 1.00 57.59 219 GLY A CA 1
ATOM 1652 C C . GLY A 1 219 ? -43.905 -34.359 16.234 1.00 57.59 219 GLY A C 1
ATOM 1653 O O . GLY A 1 219 ? -42.705 -34.277 15.981 1.00 57.59 219 GLY A O 1
ATOM 1654 N N . ALA A 1 220 ? -44.416 -35.247 17.084 1.00 51.81 220 ALA A N 1
ATOM 1655 C CA . ALA A 1 220 ? -43.675 -36.340 17.688 1.00 51.81 220 ALA A CA 1
ATOM 1656 C C . ALA A 1 220 ? -43.002 -37.197 16.603 1.00 51.81 220 ALA A C 1
ATOM 1658 O O . ALA A 1 220 ? -43.677 -37.875 15.828 1.00 51.81 220 ALA A O 1
ATOM 1659 N N . ALA A 1 221 ? -41.670 -37.164 16.550 1.00 54.50 221 ALA A N 1
ATOM 1660 C CA . ALA A 1 221 ? -40.892 -38.086 15.740 1.00 54.50 221 ALA A CA 1
ATOM 1661 C C . ALA A 1 221 ? -40.915 -39.465 16.412 1.00 54.50 221 ALA A C 1
ATOM 1663 O O . ALA A 1 221 ? -40.350 -39.668 17.488 1.00 54.50 221 ALA A O 1
ATOM 1664 N N . SER A 1 222 ? -41.619 -40.398 15.777 1.00 57.16 222 SER A N 1
ATOM 1665 C CA . SER A 1 222 ? -41.610 -41.818 16.097 1.00 57.16 222 SER A CA 1
ATOM 1666 C C . SER A 1 222 ? -40.212 -42.395 15.898 1.00 57.16 222 SER A C 1
ATOM 1668 O O . SER A 1 222 ? -39.627 -42.258 14.823 1.00 57.16 222 SER A O 1
ATOM 1670 N N . ALA A 1 223 ? -39.712 -43.079 16.924 1.00 55.66 223 ALA A N 1
ATOM 1671 C CA . ALA A 1 223 ? -38.549 -43.941 16.836 1.00 55.66 223 ALA A CA 1
ATOM 1672 C C . ALA A 1 223 ? -38.794 -45.044 15.796 1.00 55.66 223 ALA A C 1
ATOM 1674 O O . ALA A 1 223 ? -39.710 -45.851 15.950 1.00 55.66 223 ALA A O 1
ATOM 1675 N N . THR A 1 224 ? -37.961 -45.094 14.760 1.00 59.16 224 THR A N 1
ATOM 1676 C CA . THR A 1 224 ? -37.788 -46.297 13.945 1.00 59.16 224 THR A CA 1
ATOM 1677 C C . THR A 1 224 ? -36.347 -46.753 14.043 1.00 59.16 224 THR A C 1
ATOM 1679 O O . THR A 1 224 ? -35.424 -46.099 13.561 1.00 59.16 224 THR A O 1
ATOM 1682 N N . ASP A 1 225 ? -36.237 -47.882 14.733 1.00 62.38 225 ASP A N 1
ATOM 1683 C CA . ASP A 1 225 ? -35.169 -48.868 14.759 1.00 62.38 225 ASP A CA 1
ATOM 1684 C C . ASP A 1 225 ? -34.567 -49.127 13.367 1.00 62.38 225 ASP A C 1
ATOM 1686 O O . ASP A 1 225 ? -35.288 -49.186 12.368 1.00 62.38 225 ASP A O 1
ATOM 1690 N N . GLY A 1 226 ? -33.250 -49.320 13.304 1.00 60.41 226 GLY A N 1
ATOM 1691 C CA . GLY A 1 226 ? -32.523 -49.479 12.044 1.00 60.41 226 GLY A CA 1
ATOM 1692 C C . GLY A 1 226 ? -31.141 -50.101 12.215 1.00 60.41 226 GLY A C 1
ATOM 1693 O O . GLY A 1 226 ? -30.127 -49.459 11.969 1.00 60.41 226 GLY A O 1
ATOM 1694 N N . SER A 1 227 ? -31.131 -51.357 12.657 1.00 65.31 227 SER A N 1
ATOM 1695 C CA . SER A 1 227 ? -30.014 -52.308 12.609 1.00 65.31 227 SER A CA 1
ATOM 1696 C C . SER A 1 227 ? -29.549 -52.609 11.171 1.00 65.31 227 SER A C 1
ATOM 1698 O O . SER A 1 227 ? -30.389 -52.928 10.334 1.00 65.31 227 SER A O 1
ATOM 1700 N N . ALA A 1 228 ? -28.232 -52.557 10.912 1.00 56.62 228 ALA A N 1
ATOM 1701 C CA . ALA A 1 228 ? -27.454 -53.387 9.962 1.00 56.62 228 ALA A CA 1
ATOM 1702 C C . ALA A 1 228 ? -26.003 -52.839 9.918 1.00 56.62 228 ALA A C 1
ATOM 1704 O O . ALA A 1 228 ? -25.805 -51.673 9.607 1.00 56.62 228 ALA A O 1
ATOM 1705 N N . ALA A 1 229 ? -24.958 -53.511 10.410 1.00 64.56 229 ALA A N 1
ATOM 1706 C CA . ALA A 1 229 ? -24.328 -54.756 9.948 1.00 64.56 229 ALA A CA 1
ATOM 1707 C C . ALA A 1 229 ? -23.561 -54.644 8.604 1.00 64.56 229 ALA A C 1
ATOM 1709 O O . ALA A 1 229 ? -24.125 -54.896 7.545 1.00 64.56 229 ALA A O 1
ATOM 1710 N N . GLY A 1 230 ? -22.245 -54.388 8.717 1.00 61.03 230 GLY A N 1
ATOM 1711 C CA . GLY A 1 230 ? -21.157 -54.972 7.905 1.00 61.03 230 GLY A CA 1
ATOM 1712 C C . GLY A 1 230 ? -20.755 -54.277 6.593 1.00 61.03 230 GLY A C 1
ATOM 1713 O O . GLY A 1 230 ? -21.506 -53.441 6.092 1.00 61.03 230 GLY A O 1
ATOM 1714 N N . PRO A 1 231 ? -19.620 -54.670 5.973 1.00 63.19 231 PRO A N 1
ATOM 1715 C CA . PRO A 1 231 ? -18.537 -55.556 6.436 1.00 63.19 231 PRO A CA 1
ATOM 1716 C C . PRO A 1 231 ? -17.279 -54.825 6.948 1.00 63.19 231 PRO A C 1
ATOM 1718 O O . PRO A 1 231 ? -17.007 -53.689 6.500 1.00 63.19 231 PRO A O 1
#

Sequence (231 aa):
MSDWLATVLEEYRSLREEAVSARDAQLAVLRFGVAIVGVLVALGV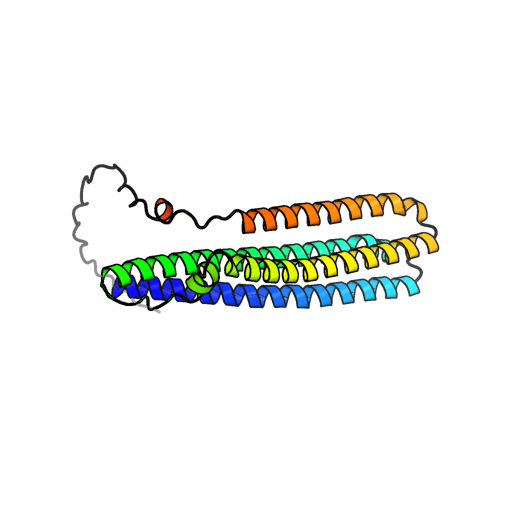ALREDQNSLLTGIILCLVVPATIFFVVELWIGEIERAARAGNVVASIEKRLGVHFRKAGADPPMGWETWLRDRDGKRSSEQQRTTFARTGVIFVLFVVFMAASVAAGLYFLDEGGHAGWIDSFLVVVVVIAGGLVARTSLVVNRLSNTDAPDPSDVWAPATPPAGPLGATPAVGAASATDGSAAGP

Secondary structure (DSSP, 8-state):
-HHHHHHHHHHHHHHHHHHHHHHHHHHHHHHHHHHHHHHHHHHHHHHHHTT-HHHHHHIIIIIHHHHHHHHHHHHHHHHHHHHHHHHHHHHHHHHHHHHHHHTT---S--HHHHHHHSTTHHHHHHHHHHHHHHHHHHHHHHHHHHHHHHHHHHHHHHTT-GGGHHHHHHHHHHHHHHHHHHHHHHHHHHHH-PPPPTTTTTS------S---------------------

Foldseek 3Di:
DVVVVVVLVVLLVVLVVQLVVLVVQLVVLVVVLVVVLVVLLVVLVVVVVVVPLVVSLCSLLPVSLVSLLVSLVSSLVSVVRNLVSLLVSLLSQVVQQVVQVVVVHHRPDCPSVCCCPVPNVNVVVVLVVVVVVSVVVVVVSVVSSVVSNVVSQVSCVVSVNNVCNVVSVVVSCVSVVVSVVVVVVSSVCSVPPDSPDSCPVPPPPPPPPDPPDDDDPPDDDDDDDDDDDDD

pLDDT: mean 82.99, std 14.96, range [48.44, 98.38]